Protein AF-A0A955J8G6-F1 (afdb_monomer)

Radius of gyration: 21.53 Å; Cα contacts (8 Å, |Δi|>4): 230; chains: 1; bounding box: 46×51×72 Å

Structure (mmCIF, N/CA/C/O backbone):
data_AF-A0A955J8G6-F1
#
_entry.id   AF-A0A955J8G6-F1
#
loop_
_atom_site.group_PDB
_atom_site.id
_atom_site.type_symbol
_atom_site.label_atom_id
_atom_site.label_alt_id
_atom_site.label_comp_id
_atom_site.label_asym_id
_atom_site.label_entity_id
_atom_site.label_seq_id
_atom_site.pdbx_PDB_ins_code
_atom_site.Cartn_x
_atom_site.Cartn_y
_atom_site.Cartn_z
_atom_site.occupancy
_atom_site.B_iso_or_equiv
_atom_site.auth_seq_id
_atom_site.auth_comp_id
_atom_site.auth_asym_id
_atom_site.auth_atom_id
_atom_site.pdbx_PDB_model_num
ATOM 1 N N . MET A 1 1 ? -16.782 -12.994 -10.851 1.00 35.66 1 MET A N 1
ATOM 2 C CA . MET A 1 1 ? -16.190 -11.649 -11.035 1.00 35.66 1 MET A CA 1
ATOM 3 C C . MET A 1 1 ? -14.861 -11.774 -11.778 1.00 35.66 1 MET A C 1
ATOM 5 O O . MET A 1 1 ? -13.815 -11.836 -11.155 1.00 35.66 1 MET A O 1
ATOM 9 N N . GLY A 1 2 ? -14.914 -11.879 -13.108 1.00 34.81 2 GLY A N 1
ATOM 10 C CA . GLY A 1 2 ? -13.754 -12.001 -14.004 1.00 34.81 2 GLY A CA 1
ATOM 11 C C . GLY A 1 2 ? -13.909 -11.059 -15.198 1.00 34.81 2 GLY A C 1
ATOM 12 O O . GLY A 1 2 ? -13.878 -11.491 -16.341 1.00 34.81 2 GLY A O 1
ATOM 13 N N . LEU A 1 3 ? -14.190 -9.784 -14.924 1.00 35.44 3 LEU A N 1
ATOM 14 C CA . LEU A 1 3 ? -14.733 -8.842 -15.912 1.00 35.44 3 LEU A CA 1
ATOM 15 C C . LEU A 1 3 ? -13.689 -7.932 -16.584 1.00 35.44 3 LEU A C 1
ATOM 17 O O . LEU A 1 3 ? -14.072 -7.013 -17.295 1.00 35.44 3 LEU A O 1
ATOM 21 N N . LEU A 1 4 ? -12.383 -8.170 -16.407 1.00 43.97 4 LEU A N 1
ATOM 22 C CA . LEU A 1 4 ? -11.344 -7.287 -16.969 1.00 43.97 4 LEU A CA 1
ATOM 23 C C . LEU A 1 4 ? -10.180 -7.985 -17.675 1.00 43.97 4 LEU A C 1
ATOM 25 O O . LEU A 1 4 ? -9.148 -7.361 -17.904 1.00 43.97 4 LEU A O 1
ATOM 29 N N . MET A 1 5 ? -10.305 -9.255 -18.061 1.00 43.84 5 MET A N 1
ATOM 30 C CA . MET A 1 5 ? -9.235 -9.880 -18.835 1.00 43.84 5 MET A CA 1
ATOM 31 C C . MET A 1 5 ? -9.754 -10.880 -19.87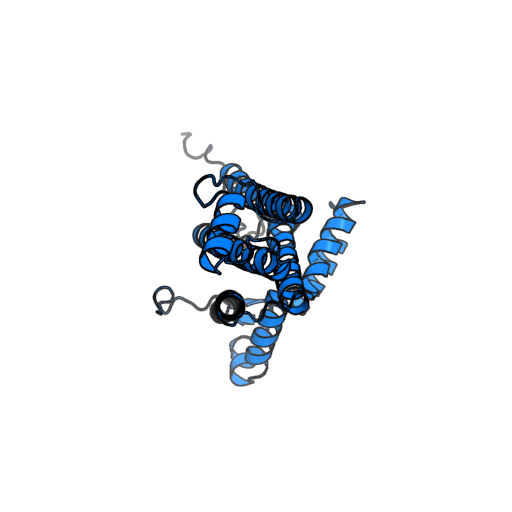2 1.00 43.84 5 MET A C 1
ATOM 33 O O . MET A 1 5 ? -9.707 -12.097 -19.672 1.00 43.84 5 MET A O 1
ATOM 37 N N . GLY A 1 6 ? -10.180 -10.356 -21.024 1.00 37.19 6 GLY A N 1
ATOM 38 C CA . GLY A 1 6 ? -10.205 -11.142 -22.259 1.00 37.19 6 GLY A CA 1
ATOM 39 C C . GLY A 1 6 ? -8.806 -11.688 -22.607 1.00 37.19 6 GLY A C 1
ATOM 40 O O . GLY A 1 6 ? -7.807 -11.286 -21.995 1.00 37.19 6 GLY A O 1
ATOM 41 N N . PRO A 1 7 ? -8.693 -12.632 -23.555 1.00 38.19 7 PRO A N 1
ATOM 42 C CA . PRO A 1 7 ? -7.413 -13.150 -24.028 1.00 38.19 7 PRO A CA 1
ATOM 43 C C . PRO A 1 7 ? -6.731 -12.097 -24.917 1.00 38.19 7 PRO A C 1
ATOM 45 O O . PRO A 1 7 ? -6.727 -12.198 -26.137 1.00 38.19 7 PRO A O 1
ATOM 48 N N . GLY A 1 8 ? -6.210 -11.036 -24.300 1.00 48.44 8 GLY A N 1
ATOM 49 C CA . GLY A 1 8 ? -5.288 -10.109 -24.952 1.00 48.44 8 GLY A CA 1
ATOM 50 C C . GLY A 1 8 ? -3.891 -10.728 -25.105 1.00 48.44 8 GLY A C 1
ATOM 51 O O . GLY A 1 8 ? -3.602 -11.744 -24.459 1.00 48.44 8 GLY A O 1
ATOM 52 N N . PRO A 1 9 ? -3.023 -10.141 -25.948 1.00 54.56 9 PRO A N 1
ATOM 53 C CA . PRO A 1 9 ? -1.640 -10.589 -26.105 1.00 54.56 9 PRO A CA 1
ATOM 54 C C . PRO A 1 9 ? -0.908 -10.646 -24.752 1.00 54.56 9 PRO A C 1
ATOM 56 O O . PRO A 1 9 ? -1.180 -9.859 -23.846 1.00 54.56 9 PRO A O 1
ATOM 59 N N . ARG A 1 10 ? -0.005 -11.626 -24.592 1.00 63.66 10 ARG A N 1
ATOM 60 C CA . ARG A 1 10 ? 0.811 -11.776 -23.377 1.00 63.66 10 ARG A CA 1
ATOM 61 C C . ARG A 1 10 ? 1.817 -10.629 -23.299 1.00 63.66 10 ARG A C 1
ATOM 63 O O . ARG A 1 10 ? 2.813 -10.639 -24.019 1.00 63.66 10 ARG A O 1
ATOM 70 N N . ASP A 1 11 ? 1.586 -9.692 -22.389 1.00 73.75 11 ASP A N 1
ATOM 71 C CA . ASP A 1 11 ? 2.550 -8.641 -22.071 1.00 73.75 11 ASP A CA 1
ATOM 72 C C . ASP A 1 11 ? 3.688 -9.230 -21.227 1.00 73.75 11 ASP A C 1
ATOM 74 O O . ASP A 1 11 ? 3.557 -9.470 -20.022 1.00 73.75 11 ASP A O 1
ATOM 78 N N . LEU A 1 12 ? 4.817 -9.504 -21.881 1.00 78.06 12 LEU A N 1
ATOM 79 C CA . LEU A 1 12 ? 6.010 -10.037 -21.231 1.00 78.06 12 LEU A CA 1
ATOM 80 C C . LEU A 1 12 ? 6.862 -8.905 -20.667 1.00 78.06 12 LEU A C 1
ATOM 82 O O . LEU A 1 12 ? 7.377 -8.071 -21.411 1.00 78.06 12 LEU A O 1
ATOM 86 N N . ILE A 1 13 ? 7.071 -8.924 -19.354 1.00 75.56 13 ILE A N 1
ATOM 87 C CA . ILE A 1 13 ? 7.903 -7.944 -18.648 1.00 75.56 13 ILE A CA 1
ATOM 88 C C . ILE A 1 13 ? 9.167 -8.603 -18.079 1.00 75.56 13 ILE A C 1
ATOM 90 O O . ILE A 1 13 ? 9.204 -9.824 -17.904 1.00 75.56 13 ILE A O 1
ATOM 94 N N . PRO A 1 14 ? 10.227 -7.829 -17.780 1.00 76.75 14 PRO A N 1
ATOM 95 C CA . PRO A 1 14 ? 11.393 -8.347 -17.067 1.00 76.75 14 PRO A CA 1
ATOM 96 C C . PRO A 1 14 ? 11.006 -8.947 -15.710 1.00 76.75 14 PRO A C 1
ATOM 98 O O . PRO A 1 14 ? 10.006 -8.536 -15.116 1.00 76.75 14 PRO A O 1
ATOM 101 N N . ALA A 1 15 ? 11.821 -9.871 -15.195 1.00 77.75 15 ALA A N 1
ATOM 102 C CA . ALA A 1 15 ? 11.662 -10.441 -13.857 1.00 77.75 15 ALA A CA 1
ATOM 103 C C . ALA A 1 15 ? 11.444 -9.351 -12.783 1.00 77.75 15 ALA A C 1
ATOM 105 O O . ALA A 1 15 ? 12.207 -8.387 -12.698 1.00 77.75 15 ALA A O 1
ATOM 106 N N . GLN A 1 16 ? 10.403 -9.511 -11.961 1.00 80.50 16 GLN A N 1
ATOM 107 C CA . GLN A 1 16 ? 9.997 -8.534 -10.945 1.00 80.50 16 GLN A CA 1
ATOM 108 C C . GLN A 1 16 ? 10.440 -8.957 -9.530 1.00 80.50 16 GLN A C 1
ATOM 110 O O . GLN A 1 16 ? 11.107 -9.977 -9.333 1.00 80.50 16 GLN A O 1
ATOM 115 N N . GLY A 1 17 ? 10.098 -8.148 -8.524 1.00 80.38 17 GLY A N 1
ATOM 116 C CA . GLY A 1 17 ? 10.402 -8.419 -7.117 1.00 80.38 17 GLY A CA 1
ATOM 117 C C . GLY A 1 17 ? 11.794 -7.945 -6.693 1.00 80.38 17 GLY A C 1
ATOM 118 O O . GLY A 1 17 ? 12.317 -6.958 -7.214 1.00 80.38 17 GLY A O 1
ATOM 119 N N . TYR A 1 18 ? 12.415 -8.641 -5.737 1.00 82.75 18 TYR A N 1
ATOM 120 C CA . TYR A 1 18 ? 13.682 -8.213 -5.123 1.00 82.75 18 TYR A CA 1
ATOM 121 C C . TYR A 1 18 ? 14.827 -7.998 -6.112 1.00 82.75 18 TYR A C 1
ATOM 123 O O . TYR A 1 18 ? 15.620 -7.071 -5.953 1.00 82.75 18 TYR A O 1
ATOM 131 N N . ARG A 1 19 ? 14.888 -8.811 -7.172 1.00 79.88 19 ARG A N 1
ATOM 132 C CA . ARG A 1 19 ? 15.895 -8.656 -8.225 1.00 79.88 19 ARG A CA 1
ATOM 133 C C . ARG A 1 19 ? 15.786 -7.289 -8.902 1.00 79.88 19 ARG A C 1
ATOM 135 O O . ARG A 1 19 ? 16.796 -6.605 -9.047 1.00 79.88 19 ARG A O 1
ATOM 142 N N . ARG A 1 20 ? 14.564 -6.864 -9.239 1.00 81.88 20 ARG A N 1
ATOM 143 C CA . ARG A 1 20 ? 14.318 -5.561 -9.862 1.00 81.88 20 ARG A CA 1
ATOM 144 C C . ARG A 1 20 ? 14.647 -4.410 -8.914 1.00 81.88 20 ARG A C 1
ATOM 146 O O . ARG A 1 20 ? 15.194 -3.410 -9.356 1.00 81.88 20 ARG A O 1
ATOM 153 N N . VAL A 1 21 ? 14.382 -4.556 -7.613 1.00 81.88 21 VAL A N 1
ATOM 154 C CA . VAL A 1 21 ? 14.788 -3.555 -6.607 1.00 81.88 21 VAL A CA 1
ATOM 155 C C . VAL A 1 21 ? 16.312 -3.383 -6.585 1.00 81.88 21 VAL A C 1
ATOM 157 O O . VAL A 1 21 ? 16.801 -2.256 -6.588 1.00 81.88 21 VAL A O 1
ATOM 160 N N . GLY A 1 22 ? 17.071 -4.482 -6.630 1.00 83.50 22 GLY A N 1
ATOM 161 C CA . GLY A 1 22 ? 18.533 -4.439 -6.716 1.00 83.50 22 GLY A CA 1
ATOM 162 C C . GLY A 1 22 ? 19.054 -3.780 -7.998 1.00 83.50 22 GLY A C 1
ATOM 163 O O . GLY A 1 22 ? 20.007 -3.004 -7.943 1.00 83.50 22 GLY A O 1
ATOM 164 N N . GLU A 1 23 ? 18.420 -4.044 -9.141 1.00 83.69 23 GLU A N 1
ATOM 165 C CA . GLU A 1 23 ? 18.734 -3.373 -10.411 1.00 83.69 23 GLU A CA 1
ATOM 166 C C . GLU A 1 23 ? 18.465 -1.867 -10.327 1.00 83.69 23 GLU A C 1
ATOM 168 O O . GLU A 1 23 ? 19.343 -1.076 -10.657 1.00 83.69 23 GLU A O 1
ATOM 173 N N . LEU A 1 24 ? 17.312 -1.466 -9.786 1.00 81.75 24 LEU A N 1
ATOM 174 C CA . LEU A 1 24 ? 16.940 -0.060 -9.617 1.00 81.75 24 LEU A CA 1
ATOM 175 C C . LEU A 1 24 ? 17.897 0.701 -8.692 1.00 81.75 24 LEU A C 1
ATOM 177 O O . LEU A 1 24 ? 18.191 1.865 -8.949 1.00 81.75 24 LEU A O 1
ATOM 181 N N . LEU A 1 25 ? 18.416 0.059 -7.640 1.00 84.56 25 LEU A N 1
ATOM 182 C CA . LEU A 1 25 ? 19.442 0.666 -6.786 1.00 84.56 25 LEU A CA 1
ATOM 183 C C . LEU A 1 25 ? 20.727 0.950 -7.565 1.00 84.56 25 LEU A C 1
ATOM 185 O O . LEU A 1 25 ? 21.319 2.012 -7.395 1.00 84.56 25 LEU A O 1
ATOM 189 N N . ARG A 1 26 ? 21.155 0.020 -8.426 1.00 86.38 26 ARG A N 1
ATOM 190 C CA . ARG A 1 26 ? 22.347 0.207 -9.268 1.00 86.38 26 ARG A CA 1
ATOM 191 C C . ARG A 1 26 ? 22.120 1.280 -10.326 1.00 86.38 26 ARG A C 1
ATOM 193 O O . ARG A 1 26 ? 22.986 2.131 -10.504 1.00 86.38 26 ARG A O 1
ATOM 200 N N . GLU A 1 27 ? 20.961 1.253 -10.984 1.00 84.81 27 GLU A N 1
ATOM 201 C CA . GLU A 1 27 ? 20.552 2.267 -11.957 1.00 84.81 27 GLU A CA 1
ATOM 202 C C . GLU A 1 27 ? 20.594 3.659 -11.307 1.00 84.81 27 GLU A C 1
ATOM 204 O O . GLU A 1 27 ? 21.301 4.536 -11.799 1.00 84.81 27 GLU A O 1
ATOM 209 N N . GLU A 1 28 ? 19.940 3.845 -10.156 1.00 82.75 28 GLU A N 1
ATOM 210 C CA . GLU A 1 28 ? 19.907 5.127 -9.440 1.00 82.75 28 GLU A CA 1
ATOM 211 C C . GLU A 1 28 ? 21.290 5.555 -8.925 1.00 82.75 28 GLU A C 1
ATOM 213 O O . GLU A 1 28 ? 21.640 6.729 -9.009 1.00 82.75 28 GLU A O 1
ATOM 218 N N . TRP A 1 29 ? 22.117 4.616 -8.455 1.00 85.06 29 TRP A N 1
ATOM 219 C CA . TRP A 1 29 ? 23.492 4.909 -8.036 1.00 85.06 29 TRP A CA 1
ATOM 220 C C . TRP A 1 29 ? 24.357 5.430 -9.190 1.00 85.06 29 TRP A C 1
ATOM 222 O O . TRP A 1 29 ? 25.201 6.306 -8.996 1.00 85.06 29 TRP A O 1
ATOM 232 N N . SER A 1 30 ? 24.136 4.896 -10.393 1.00 85.38 30 SER A N 1
ATOM 233 C CA . SER A 1 30 ? 24.880 5.254 -11.602 1.00 85.38 30 SER A CA 1
ATOM 234 C C . SER A 1 30 ? 24.379 6.523 -12.298 1.00 85.38 30 SER A C 1
ATOM 236 O O . SER A 1 30 ? 25.028 6.995 -13.231 1.00 85.38 30 SER A O 1
ATOM 238 N N . ARG A 1 31 ? 23.245 7.099 -11.868 1.00 81.81 31 ARG A N 1
ATOM 239 C CA . ARG A 1 31 ? 22.658 8.267 -12.535 1.00 81.81 31 ARG A CA 1
ATOM 240 C C . ARG A 1 31 ? 23.536 9.513 -12.347 1.00 81.81 31 ARG A C 1
ATOM 242 O O . ARG A 1 31 ? 23.754 9.952 -11.215 1.00 81.81 31 ARG A O 1
ATOM 249 N N . PRO A 1 32 ? 23.979 10.151 -13.445 1.00 72.88 32 PRO A N 1
ATOM 250 C CA . PRO A 1 32 ? 24.867 11.308 -13.382 1.00 72.88 32 PRO A CA 1
ATOM 251 C C . PRO A 1 32 ? 24.160 12.606 -12.978 1.00 72.88 32 PRO A C 1
ATOM 253 O O . PRO A 1 32 ? 24.841 13.600 -12.806 1.00 72.88 32 PRO A O 1
ATOM 256 N N . ASN A 1 33 ? 22.828 12.624 -12.827 1.00 70.69 33 ASN A N 1
ATOM 257 C CA . ASN A 1 33 ? 22.056 13.852 -12.577 1.00 70.69 33 ASN A CA 1
ATOM 258 C C . ASN A 1 33 ? 21.374 13.903 -11.199 1.00 70.69 33 ASN A C 1
ATOM 260 O O . ASN A 1 33 ? 20.773 14.918 -10.857 1.00 70.69 33 ASN A O 1
ATOM 264 N N . THR A 1 34 ? 21.451 12.844 -10.390 1.00 70.31 34 THR A N 1
ATOM 265 C CA . THR A 1 34 ? 20.984 12.867 -8.996 1.00 70.31 34 THR A CA 1
ATOM 266 C C . THR A 1 34 ? 22.193 12.960 -8.078 1.00 70.31 34 THR A C 1
ATOM 268 O O . THR A 1 34 ? 23.028 12.071 -8.104 1.00 70.31 34 THR A O 1
ATOM 271 N N . PHE A 1 35 ? 22.325 14.007 -7.260 1.00 79.38 35 PHE A N 1
ATOM 272 C CA . PHE A 1 35 ? 23.437 14.170 -6.307 1.00 79.38 35 PHE A CA 1
ATOM 273 C C . PHE A 1 35 ? 22.937 14.582 -4.918 1.00 79.38 35 PHE A C 1
ATOM 275 O O . PHE A 1 35 ? 21.798 15.025 -4.755 1.00 79.38 35 PHE A O 1
ATOM 282 N N . GLY A 1 36 ? 23.794 14.430 -3.905 1.00 82.69 36 GLY A N 1
ATOM 283 C CA . GLY A 1 36 ? 23.522 14.872 -2.535 1.00 82.69 36 GLY A CA 1
ATOM 284 C C . GLY A 1 36 ? 22.300 14.197 -1.899 1.00 82.69 36 GLY A C 1
ATOM 285 O O . GLY A 1 36 ? 22.080 12.995 -2.062 1.00 82.69 36 GLY A O 1
ATOM 286 N N . ILE A 1 37 ? 21.499 14.987 -1.177 1.00 81.88 37 ILE A N 1
ATOM 287 C CA . ILE A 1 37 ? 20.326 14.519 -0.415 1.00 81.88 37 ILE A CA 1
ATOM 288 C C . ILE A 1 37 ? 19.289 13.849 -1.326 1.00 81.88 37 ILE A C 1
ATOM 290 O O . ILE A 1 37 ? 18.683 12.854 -0.936 1.00 81.88 37 ILE A O 1
ATOM 294 N N . VAL A 1 38 ? 19.128 14.336 -2.560 1.00 75.81 38 VAL A N 1
ATOM 295 C CA . VAL A 1 38 ? 18.166 13.778 -3.524 1.00 75.81 38 VAL A CA 1
ATOM 296 C C . VAL A 1 38 ? 18.520 12.333 -3.869 1.00 75.81 38 VAL A C 1
ATOM 298 O O . VAL A 1 38 ? 17.645 11.473 -3.848 1.00 75.81 38 VAL A O 1
ATOM 301 N N . ARG A 1 39 ? 19.805 12.031 -4.101 1.00 81.44 39 ARG A N 1
ATOM 302 C CA . ARG A 1 39 ? 20.254 10.654 -4.362 1.00 81.44 39 ARG A CA 1
ATOM 303 C C . ARG A 1 39 ? 20.026 9.756 -3.146 1.00 81.44 39 ARG A C 1
ATOM 305 O O . ARG A 1 39 ? 19.531 8.644 -3.302 1.00 81.44 39 ARG A O 1
ATOM 312 N N . MET A 1 40 ? 20.362 10.229 -1.943 1.00 84.50 40 MET A N 1
ATOM 313 C CA . MET A 1 40 ? 20.133 9.461 -0.712 1.00 84.50 40 MET A CA 1
ATOM 314 C C . MET A 1 40 ? 18.650 9.140 -0.515 1.00 84.50 40 MET A C 1
ATOM 316 O O . MET A 1 40 ? 18.308 8.002 -0.201 1.00 84.50 40 MET A O 1
ATOM 320 N N . LEU A 1 41 ? 17.773 10.115 -0.763 1.00 80.06 41 LEU A N 1
ATOM 321 C CA . LEU A 1 41 ? 16.331 9.937 -0.670 1.00 80.06 41 LEU A CA 1
ATOM 322 C C . LEU A 1 41 ? 15.822 8.934 -1.715 1.00 80.06 41 LEU A C 1
ATOM 324 O O . LEU A 1 41 ? 15.117 7.994 -1.354 1.00 80.06 41 LEU A O 1
ATOM 328 N N . SER A 1 42 ? 16.227 9.072 -2.982 1.00 77.31 42 SER A N 1
ATOM 329 C CA . SER A 1 42 ? 15.863 8.131 -4.050 1.00 77.31 42 SER A CA 1
ATOM 330 C C . SER A 1 42 ? 16.302 6.702 -3.729 1.00 77.31 42 SER A C 1
ATOM 332 O O . SER A 1 42 ? 15.503 5.772 -3.832 1.00 77.31 42 SER A O 1
ATOM 334 N N . LEU A 1 43 ? 17.544 6.512 -3.275 1.00 84.88 43 LEU A N 1
ATOM 335 C CA . LEU A 1 43 ? 18.058 5.198 -2.882 1.00 84.88 43 LEU A CA 1
ATOM 336 C C . LEU A 1 43 ? 17.294 4.618 -1.691 1.00 84.88 43 LEU A C 1
ATOM 338 O O . LEU A 1 43 ? 16.951 3.438 -1.716 1.00 84.88 43 LEU A O 1
ATOM 342 N N . ALA A 1 44 ? 16.983 5.434 -0.680 1.00 85.12 44 ALA A N 1
ATOM 343 C CA . ALA A 1 44 ? 16.181 5.005 0.460 1.00 85.12 44 ALA A CA 1
ATOM 344 C C . ALA A 1 44 ? 14.783 4.546 0.018 1.00 85.12 44 ALA A C 1
ATOM 346 O O . ALA A 1 44 ? 14.325 3.488 0.439 1.00 85.12 44 ALA A O 1
ATOM 347 N N . ILE A 1 45 ? 14.133 5.276 -0.891 1.00 80.88 45 ILE A N 1
ATOM 348 C CA . ILE A 1 45 ? 12.814 4.914 -1.433 1.00 80.88 45 ILE A CA 1
ATOM 349 C C . ILE A 1 45 ? 12.865 3.602 -2.216 1.00 80.88 45 ILE A C 1
ATOM 351 O O . ILE A 1 45 ? 11.980 2.757 -2.065 1.00 80.88 45 ILE A O 1
ATOM 355 N N . VAL A 1 46 ? 13.898 3.399 -3.038 1.00 81.69 46 VAL A N 1
ATOM 356 C CA . VAL A 1 46 ? 14.079 2.126 -3.744 1.00 81.69 46 VAL A CA 1
ATOM 357 C C . VAL A 1 46 ? 14.335 0.998 -2.736 1.00 81.69 46 VAL A C 1
ATOM 359 O O . VAL A 1 46 ? 13.718 -0.060 -2.848 1.00 81.69 46 VAL A O 1
ATOM 362 N N . ALA A 1 47 ? 15.165 1.226 -1.714 1.00 85.94 47 ALA A N 1
ATOM 363 C CA . ALA A 1 47 ? 15.482 0.244 -0.676 1.00 85.94 47 ALA A CA 1
ATOM 364 C C . ALA A 1 47 ? 14.272 -0.132 0.197 1.00 85.94 47 ALA A C 1
ATOM 366 O O . ALA A 1 47 ? 14.102 -1.307 0.520 1.00 85.94 47 ALA A O 1
ATOM 367 N N . LEU A 1 48 ? 13.372 0.812 0.498 1.00 82.44 48 LEU A N 1
ATOM 368 C CA . LEU A 1 48 ? 12.078 0.524 1.138 1.00 82.44 48 LEU A CA 1
ATOM 369 C C . LEU A 1 48 ? 11.260 -0.495 0.342 1.00 82.44 48 LEU A C 1
ATOM 371 O O . LEU A 1 48 ? 10.410 -1.196 0.891 1.00 82.44 48 LEU A O 1
ATOM 375 N N . GLY A 1 49 ? 11.564 -0.651 -0.944 1.00 79.38 49 GLY A N 1
ATOM 376 C CA . GLY A 1 49 ? 10.980 -1.689 -1.757 1.00 79.38 49 GLY A CA 1
ATOM 377 C C . GLY A 1 49 ? 11.242 -3.118 -1.304 1.00 79.38 49 GLY A C 1
ATOM 378 O O . GLY A 1 49 ? 10.428 -3.982 -1.614 1.00 79.38 49 GLY A O 1
ATOM 379 N N . TYR A 1 50 ? 12.290 -3.378 -0.522 1.00 82.88 50 TYR A N 1
ATOM 380 C CA . TYR A 1 50 ? 12.501 -4.695 0.079 1.00 82.88 50 TYR A CA 1
ATOM 381 C C . TYR A 1 50 ? 11.479 -5.033 1.174 1.00 82.88 50 TYR A C 1
ATOM 383 O O . TYR A 1 50 ? 11.221 -6.207 1.430 1.00 82.88 50 TYR A O 1
ATOM 391 N N . LEU A 1 51 ? 10.879 -4.018 1.798 1.00 84.19 51 LEU A N 1
ATOM 392 C CA . LEU A 1 51 ? 9.875 -4.190 2.851 1.00 84.19 51 LEU A CA 1
ATOM 393 C C . LEU A 1 51 ? 8.452 -4.297 2.292 1.00 84.19 51 LEU A C 1
ATOM 395 O O . LEU A 1 51 ? 7.539 -4.694 3.006 1.00 84.19 51 LEU A O 1
ATOM 399 N N . SER A 1 52 ? 8.263 -3.952 1.018 1.00 82.50 52 SER A N 1
ATOM 400 C CA . SER A 1 52 ? 6.960 -3.917 0.359 1.00 82.50 52 SER A CA 1
ATOM 401 C C . SER A 1 52 ? 6.380 -5.327 0.158 1.00 82.50 52 SER A C 1
ATOM 403 O O . SER A 1 52 ? 6.974 -6.129 -0.577 1.00 82.50 52 SER A O 1
ATOM 405 N N . PRO A 1 53 ? 5.188 -5.632 0.707 1.00 82.50 53 PRO A N 1
ATOM 406 C CA . PRO A 1 53 ? 4.477 -6.885 0.445 1.00 82.50 53 PRO A CA 1
ATOM 407 C C . PRO A 1 53 ? 4.225 -7.132 -1.048 1.00 82.50 53 PRO A C 1
ATOM 409 O O . PRO A 1 53 ? 4.280 -8.271 -1.507 1.00 82.50 53 PRO A O 1
ATOM 412 N N . VAL A 1 54 ? 4.035 -6.068 -1.836 1.00 83.44 54 VAL A N 1
ATOM 413 C CA . VAL A 1 54 ? 3.901 -6.156 -3.300 1.00 83.44 54 VAL A CA 1
ATOM 414 C C . VAL A 1 54 ? 5.158 -6.756 -3.936 1.00 83.44 54 VAL A C 1
ATOM 416 O O . VAL A 1 54 ? 5.065 -7.597 -4.825 1.00 83.44 54 VAL A O 1
ATOM 419 N N . THR A 1 55 ? 6.345 -6.390 -3.447 1.00 84.62 55 THR A N 1
ATOM 420 C CA . THR A 1 55 ? 7.622 -6.923 -3.966 1.00 84.62 55 THR A CA 1
ATOM 421 C C . THR A 1 55 ? 7.828 -8.381 -3.601 1.00 84.62 55 THR A C 1
ATOM 423 O O . THR A 1 55 ? 8.381 -9.142 -4.397 1.00 84.62 55 THR A O 1
ATOM 426 N N . LEU A 1 56 ? 7.361 -8.779 -2.418 1.00 85.62 56 LEU A N 1
ATOM 427 C CA . LEU A 1 56 ? 7.360 -10.172 -2.000 1.00 85.62 56 LEU A CA 1
ATOM 428 C C . LEU A 1 56 ? 6.466 -11.010 -2.929 1.00 85.62 56 LEU A C 1
ATOM 430 O O . LEU A 1 56 ? 6.910 -12.040 -3.435 1.00 85.62 56 LEU A O 1
ATOM 434 N N . VAL A 1 57 ? 5.244 -10.542 -3.210 1.00 86.75 57 VAL A N 1
ATOM 435 C CA . VAL A 1 57 ? 4.323 -11.196 -4.156 1.00 86.75 57 VAL A CA 1
ATOM 436 C C . VAL A 1 57 ? 4.944 -11.299 -5.546 1.00 86.75 57 VAL A C 1
ATOM 438 O O . VAL A 1 57 ? 4.993 -12.389 -6.113 1.00 86.75 57 VAL A O 1
ATOM 441 N N . ASP A 1 58 ? 5.495 -10.204 -6.069 1.00 85.88 58 ASP A N 1
ATOM 442 C CA . ASP A 1 58 ? 6.169 -10.195 -7.370 1.00 85.88 58 ASP A CA 1
ATOM 443 C C . ASP A 1 58 ? 7.294 -11.222 -7.450 1.00 85.88 58 ASP A C 1
ATOM 445 O O . ASP A 1 58 ? 7.449 -11.907 -8.463 1.00 85.88 58 ASP A O 1
ATOM 449 N N . TRP A 1 59 ? 8.088 -11.326 -6.382 1.00 86.94 59 TRP A N 1
ATOM 450 C CA . TRP A 1 59 ? 9.184 -12.276 -6.297 1.00 86.94 59 TRP A CA 1
ATOM 451 C C . TRP A 1 59 ? 8.675 -13.718 -6.281 1.00 86.94 59 TRP A C 1
ATOM 453 O O . TRP A 1 59 ? 9.196 -14.547 -7.028 1.00 86.94 59 TRP A O 1
ATOM 463 N N . PHE A 1 60 ? 7.641 -14.021 -5.490 1.00 89.75 60 PHE A N 1
ATOM 464 C CA . PHE A 1 60 ? 7.045 -15.357 -5.441 1.00 89.75 60 PHE A CA 1
ATOM 465 C C . PHE A 1 60 ? 6.452 -15.775 -6.786 1.00 89.75 60 PHE A C 1
ATOM 467 O O . PHE A 1 60 ? 6.718 -16.886 -7.241 1.00 89.75 60 PHE A O 1
ATOM 474 N N . VAL A 1 61 ? 5.706 -14.884 -7.443 1.00 87.44 61 VAL A N 1
ATOM 475 C CA . VAL A 1 61 ? 5.092 -15.148 -8.753 1.00 87.44 61 VAL A CA 1
ATOM 476 C C . VAL A 1 61 ? 6.155 -15.294 -9.840 1.00 87.44 61 VAL A C 1
ATOM 478 O O . VAL A 1 61 ? 6.107 -16.220 -10.644 1.00 87.44 61 VAL A O 1
ATOM 481 N N . THR A 1 62 ? 7.167 -14.425 -9.838 1.00 85.69 62 THR A N 1
ATOM 482 C CA . THR A 1 62 ? 8.298 -14.528 -10.771 1.00 85.69 62 THR A CA 1
ATOM 483 C C . THR A 1 62 ? 9.028 -15.856 -10.584 1.00 85.69 62 THR A C 1
ATOM 485 O O . THR A 1 62 ? 9.329 -16.555 -11.549 1.00 85.69 62 THR A O 1
ATOM 488 N N . ARG A 1 63 ? 9.293 -16.243 -9.332 1.00 88.25 63 ARG A N 1
ATOM 489 C CA . ARG A 1 63 ? 9.985 -17.493 -9.017 1.00 88.25 63 ARG A CA 1
ATOM 490 C C . ARG A 1 63 ? 9.154 -18.718 -9.383 1.00 88.25 63 ARG A C 1
ATOM 492 O O . ARG A 1 63 ? 9.737 -19.697 -9.832 1.00 88.25 63 ARG A O 1
ATOM 499 N N . SER A 1 64 ? 7.836 -18.691 -9.190 1.00 88.38 64 SER A N 1
ATOM 500 C CA . SER A 1 64 ? 6.972 -19.821 -9.540 1.00 88.38 64 SER A CA 1
ATOM 501 C C . SER A 1 64 ? 6.892 -20.025 -11.053 1.00 88.38 64 SER A C 1
ATOM 503 O O . SER A 1 64 ? 7.039 -21.159 -11.498 1.00 88.38 64 SER A O 1
ATOM 505 N N . GLN A 1 65 ? 6.776 -18.949 -11.839 1.00 84.25 65 GLN A N 1
ATOM 506 C CA . GLN A 1 65 ? 6.778 -19.025 -13.305 1.00 84.25 65 GLN A CA 1
ATOM 507 C C . GLN A 1 65 ? 8.117 -19.517 -13.865 1.00 84.25 65 GLN A C 1
ATOM 509 O O . GLN A 1 65 ? 8.145 -20.367 -14.746 1.00 84.25 65 GLN A O 1
ATOM 514 N N . LEU A 1 66 ? 9.239 -19.025 -13.332 1.00 83.94 66 LEU A N 1
ATOM 515 C CA . LEU A 1 66 ? 10.575 -19.388 -13.824 1.00 83.94 66 LEU A CA 1
ATOM 516 C C . LEU A 1 66 ? 11.092 -20.735 -13.290 1.00 83.94 66 LEU A C 1
ATOM 518 O O . LEU A 1 66 ? 12.155 -21.193 -13.716 1.00 83.94 66 LEU A O 1
ATOM 522 N N . ARG A 1 67 ? 10.390 -21.357 -12.333 1.00 86.75 67 ARG A N 1
ATOM 523 C CA . ARG A 1 67 ? 10.743 -22.682 -11.799 1.00 86.75 67 ARG A CA 1
ATOM 524 C C . ARG A 1 67 ? 10.312 -23.810 -12.730 1.00 86.75 67 ARG A C 1
ATOM 526 O O . ARG A 1 67 ? 10.969 -24.847 -12.733 1.00 86.75 67 ARG A O 1
ATOM 533 N N . ASP A 1 68 ? 9.229 -23.622 -13.474 1.00 84.69 68 ASP A N 1
ATOM 534 C CA . ASP A 1 68 ? 8.749 -24.601 -14.444 1.00 84.69 68 ASP A CA 1
ATOM 535 C C . ASP A 1 68 ? 9.641 -24.577 -15.703 1.00 84.69 68 ASP A C 1
ATOM 537 O O . ASP A 1 68 ? 9.710 -23.536 -16.364 1.00 84.69 68 ASP A O 1
ATOM 541 N N . PRO A 1 69 ? 10.335 -25.682 -16.047 1.00 82.50 69 PRO A N 1
ATOM 542 C CA . PRO A 1 69 ? 11.206 -25.743 -17.220 1.00 82.50 69 PRO A CA 1
ATOM 543 C C . PRO A 1 69 ? 10.474 -25.387 -18.518 1.00 82.50 69 PRO A C 1
ATOM 545 O O . PRO A 1 69 ? 10.998 -24.615 -19.314 1.00 82.50 69 PRO A O 1
ATOM 548 N N . ALA A 1 70 ? 9.232 -25.856 -18.687 1.00 80.06 70 ALA A N 1
ATOM 549 C CA . ALA A 1 70 ? 8.446 -25.595 -19.893 1.00 80.06 70 ALA A CA 1
ATOM 550 C C . ALA A 1 70 ? 8.130 -24.099 -20.053 1.00 80.06 70 ALA A C 1
ATOM 552 O O . ALA A 1 70 ? 8.212 -23.539 -21.147 1.00 80.06 70 ALA A O 1
ATOM 553 N N . THR A 1 71 ? 7.814 -23.432 -18.943 1.00 76.62 71 THR A N 1
ATOM 554 C CA . THR A 1 71 ? 7.556 -21.990 -18.914 1.00 76.62 71 THR A CA 1
ATOM 555 C C . THR A 1 71 ? 8.843 -21.178 -19.086 1.00 76.62 71 THR A C 1
ATOM 557 O O . THR A 1 71 ? 8.848 -20.178 -19.805 1.00 76.62 71 THR A O 1
ATOM 560 N N . ARG A 1 72 ? 9.953 -21.610 -18.479 1.00 78.00 72 ARG A N 1
ATOM 561 C CA . ARG A 1 72 ? 11.258 -20.944 -18.585 1.00 78.00 72 ARG A CA 1
ATOM 562 C C . ARG A 1 72 ? 11.816 -20.982 -20.006 1.00 78.00 72 ARG A C 1
ATOM 564 O O . ARG A 1 72 ? 12.335 -19.967 -20.467 1.00 78.00 72 ARG A O 1
ATOM 571 N N . ASP A 1 73 ? 11.676 -22.107 -20.697 1.00 78.25 73 ASP A N 1
ATOM 572 C CA . ASP A 1 73 ? 12.142 -22.250 -22.077 1.00 78.25 73 ASP A CA 1
ATOM 573 C C . ASP A 1 73 ? 11.277 -21.431 -23.049 1.00 78.25 73 ASP A C 1
ATOM 575 O O . ASP A 1 73 ? 11.791 -20.861 -24.009 1.00 78.25 73 ASP A O 1
ATOM 579 N N . ALA A 1 74 ? 9.978 -21.284 -22.760 1.00 76.12 74 ALA A N 1
ATOM 580 C CA . ALA A 1 74 ? 9.054 -20.489 -23.570 1.00 76.12 74 ALA A CA 1
ATOM 581 C C . ALA A 1 74 ? 9.161 -18.967 -23.342 1.00 76.12 74 ALA A C 1
ATOM 583 O O . ALA A 1 74 ? 8.964 -18.189 -24.275 1.00 76.12 74 ALA A O 1
ATOM 584 N N . LEU A 1 75 ? 9.419 -18.519 -22.107 1.00 68.19 75 LEU A N 1
ATOM 585 C CA . LEU A 1 75 ? 9.403 -17.096 -21.726 1.00 68.19 75 LEU A CA 1
ATOM 586 C C . LEU A 1 75 ? 10.802 -16.477 -21.572 1.00 68.19 75 LEU A C 1
ATOM 588 O O . LEU A 1 75 ? 10.938 -15.250 -21.502 1.00 68.19 75 LEU A O 1
ATOM 592 N N . GLY A 1 76 ? 11.852 -17.296 -21.499 1.00 70.38 76 GLY A N 1
ATOM 593 C CA . GLY A 1 76 ? 13.199 -16.836 -21.175 1.00 70.38 76 GLY A CA 1
ATOM 594 C C . GLY A 1 76 ? 13.250 -16.159 -19.792 1.00 70.38 76 GLY A C 1
ATOM 595 O O . GLY A 1 76 ? 12.639 -16.643 -18.841 1.00 70.38 76 GLY A O 1
ATOM 596 N N . PRO A 1 77 ? 13.972 -15.032 -19.619 1.00 69.69 77 PRO A N 1
ATOM 597 C CA . PRO A 1 77 ? 14.044 -14.309 -18.344 1.00 69.69 77 PRO A CA 1
ATOM 598 C C . PRO A 1 77 ? 12.827 -13.400 -18.071 1.00 69.69 77 PRO A C 1
ATOM 600 O O . PRO A 1 77 ? 12.889 -12.549 -17.177 1.00 69.69 77 PRO A O 1
ATOM 603 N N . ARG A 1 78 ? 11.755 -13.511 -18.866 1.00 78.19 78 ARG A N 1
ATOM 604 C CA . ARG A 1 78 ? 10.563 -12.660 -18.777 1.00 78.19 78 ARG A CA 1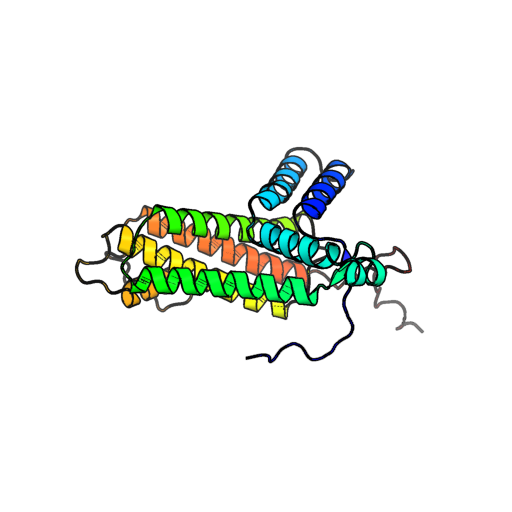
ATOM 605 C C . ARG A 1 78 ? 9.423 -13.381 -18.066 1.00 78.19 78 ARG A C 1
ATOM 607 O O . ARG A 1 78 ? 9.393 -14.603 -17.984 1.00 78.19 78 ARG A O 1
ATOM 614 N N . VAL A 1 79 ? 8.490 -12.597 -17.548 1.00 80.94 79 VAL A N 1
ATOM 615 C CA . VAL A 1 79 ? 7.322 -13.070 -16.803 1.00 80.94 79 VAL A CA 1
ATOM 616 C C . VAL A 1 79 ? 6.055 -12.447 -17.359 1.00 80.94 79 VAL A C 1
ATOM 618 O O . VAL A 1 79 ? 6.080 -11.352 -17.925 1.00 80.94 79 VAL A O 1
ATOM 621 N N . ASP A 1 80 ? 4.945 -13.156 -17.196 1.00 80.50 80 ASP A N 1
ATOM 622 C CA . ASP A 1 80 ? 3.637 -12.665 -17.610 1.00 80.50 80 ASP A CA 1
ATOM 623 C C . ASP A 1 80 ? 3.144 -11.576 -16.643 1.00 80.50 80 ASP A C 1
ATOM 625 O O . ASP A 1 80 ? 2.827 -11.846 -15.475 1.00 80.50 80 ASP A O 1
ATOM 629 N N . ALA A 1 81 ? 3.056 -10.339 -17.144 1.00 74.19 81 ALA A N 1
ATOM 630 C CA . ALA A 1 81 ? 2.607 -9.180 -16.377 1.00 74.19 81 ALA A CA 1
ATOM 631 C C . ALA A 1 81 ? 1.174 -9.340 -15.858 1.00 74.19 81 ALA A C 1
ATOM 633 O O . ALA A 1 81 ? 0.836 -8.827 -14.786 1.00 74.19 81 ALA A O 1
ATOM 634 N N . ARG A 1 82 ? 0.331 -10.070 -16.598 1.00 78.94 82 ARG A N 1
ATOM 635 C CA . ARG A 1 82 ? -1.068 -10.305 -16.241 1.00 78.94 82 ARG A CA 1
ATOM 636 C C . ARG A 1 82 ? -1.163 -11.112 -14.954 1.00 78.94 82 ARG A C 1
ATOM 638 O O . ARG A 1 82 ? -1.849 -10.696 -14.024 1.00 78.94 82 ARG A O 1
ATOM 645 N N . THR A 1 83 ? -0.434 -12.223 -14.884 1.00 81.50 83 THR A N 1
ATOM 646 C CA . THR A 1 83 ? -0.395 -13.078 -13.696 1.00 81.50 83 THR A CA 1
ATOM 647 C C . THR A 1 83 ? 0.100 -12.307 -12.469 1.00 81.50 83 THR A C 1
ATOM 649 O O . THR A 1 83 ? -0.529 -12.377 -11.416 1.00 81.50 83 THR A O 1
ATOM 652 N N . ILE A 1 84 ? 1.165 -11.507 -12.596 1.00 79.94 84 ILE A N 1
ATOM 653 C CA . ILE A 1 84 ? 1.644 -10.651 -11.495 1.00 79.94 84 ILE A CA 1
ATOM 654 C C . ILE A 1 84 ? 0.552 -9.671 -11.048 1.00 79.94 84 ILE A C 1
ATOM 656 O O . ILE A 1 84 ? 0.294 -9.541 -9.853 1.00 79.94 84 ILE A O 1
ATOM 660 N N . GLY A 1 85 ? -0.130 -9.022 -11.996 1.00 78.00 85 GLY A N 1
ATOM 661 C CA . GLY A 1 85 ? -1.237 -8.111 -11.707 1.00 78.00 85 GLY A CA 1
ATOM 662 C C . GLY A 1 85 ? -2.359 -8.760 -10.891 1.00 78.00 85 GLY A C 1
ATOM 663 O O . GLY A 1 85 ? -2.792 -8.178 -9.901 1.00 78.00 85 GLY A O 1
ATOM 664 N N . VAL A 1 86 ? -2.771 -9.980 -11.250 1.00 82.44 86 VAL A N 1
ATOM 665 C CA . VAL A 1 86 ? -3.819 -10.731 -10.529 1.00 82.44 86 VAL A CA 1
ATOM 666 C C . VAL A 1 86 ? -3.405 -11.036 -9.090 1.00 82.44 86 VAL A C 1
ATOM 668 O O . VAL A 1 86 ? -4.197 -10.867 -8.168 1.00 82.44 86 VAL A O 1
ATOM 671 N N . TRP A 1 87 ? -2.162 -11.463 -8.868 1.00 85.12 87 TRP A N 1
ATOM 672 C CA . TRP A 1 87 ? -1.683 -11.768 -7.517 1.00 85.12 87 TRP A CA 1
ATOM 673 C C . TRP A 1 87 ? -1.540 -10.521 -6.644 1.00 85.12 87 TRP A C 1
ATOM 675 O O . TRP A 1 87 ? -1.826 -10.576 -5.448 1.00 85.12 87 TRP A O 1
ATOM 685 N N . ARG A 1 88 ? -1.153 -9.382 -7.231 1.00 83.81 88 ARG A N 1
ATOM 686 C CA . ARG A 1 88 ? -1.201 -8.093 -6.531 1.00 83.81 88 ARG A CA 1
ATOM 687 C C . ARG A 1 88 ? -2.637 -7.728 -6.157 1.00 83.81 88 ARG A C 1
ATOM 689 O O . ARG A 1 88 ? -2.881 -7.376 -5.012 1.00 83.81 88 ARG A O 1
ATOM 696 N N . GLU A 1 89 ? -3.590 -7.869 -7.079 1.00 82.62 89 GLU A N 1
ATOM 697 C CA . GLU A 1 89 ? -5.021 -7.658 -6.806 1.00 82.62 89 GLU A CA 1
ATOM 698 C C . GLU A 1 89 ? -5.531 -8.548 -5.666 1.00 82.62 89 GLU A C 1
ATOM 700 O O . GLU A 1 89 ? -6.164 -8.048 -4.736 1.00 82.62 89 GLU A O 1
ATOM 705 N N . ALA A 1 90 ? -5.175 -9.833 -5.672 1.00 85.62 90 ALA A N 1
ATOM 706 C CA . ALA A 1 90 ? -5.522 -10.760 -4.601 1.00 85.62 90 ALA A CA 1
ATOM 707 C C . ALA A 1 90 ? -4.944 -10.339 -3.237 1.00 85.62 90 ALA A C 1
ATOM 709 O O . ALA A 1 90 ? -5.634 -10.458 -2.227 1.00 85.62 90 ALA A O 1
ATOM 710 N N . LEU A 1 91 ? -3.714 -9.809 -3.195 1.00 86.50 91 LEU A N 1
ATOM 711 C CA . LEU A 1 91 ? -3.098 -9.293 -1.967 1.00 86.50 91 LEU A CA 1
ATOM 712 C C . LEU A 1 91 ? -3.907 -8.133 -1.365 1.00 86.50 91 LEU A C 1
ATOM 714 O O . LEU A 1 91 ? -4.167 -8.140 -0.163 1.00 86.50 91 LEU A O 1
ATOM 718 N N . TYR A 1 92 ? -4.309 -7.151 -2.175 1.00 83.50 92 TYR A N 1
ATOM 719 C CA . TYR A 1 92 ? -5.099 -6.012 -1.688 1.00 83.50 92 TYR A CA 1
ATOM 720 C C . TYR A 1 92 ? -6.475 -6.453 -1.179 1.00 83.50 92 TYR A C 1
ATOM 722 O O . TYR A 1 92 ? -6.904 -6.054 -0.098 1.00 83.50 92 TYR A O 1
ATOM 730 N N . VAL A 1 93 ? -7.142 -7.356 -1.905 1.00 87.00 93 VAL A N 1
ATOM 731 C CA . VAL A 1 93 ? -8.419 -7.935 -1.456 1.00 87.00 93 VAL A CA 1
ATOM 732 C C . VAL A 1 93 ? -8.247 -8.686 -0.132 1.00 87.00 93 VAL A C 1
ATOM 734 O O . VAL A 1 93 ? -9.050 -8.504 0.782 1.00 87.00 93 VAL A O 1
ATOM 737 N N . ALA A 1 94 ? -7.185 -9.484 0.009 1.00 87.62 94 ALA A N 1
ATOM 738 C CA . ALA A 1 94 ? -6.894 -10.212 1.242 1.00 87.62 94 ALA A CA 1
ATOM 739 C C . ALA A 1 94 ? -6.643 -9.272 2.433 1.00 87.62 94 ALA A C 1
ATOM 741 O O . ALA A 1 94 ? -7.098 -9.556 3.540 1.00 87.62 94 ALA A O 1
ATOM 742 N N . ARG A 1 95 ? -5.971 -8.135 2.216 1.00 87.19 95 ARG A N 1
ATOM 743 C CA . ARG A 1 95 ? -5.742 -7.113 3.252 1.00 87.19 95 ARG A CA 1
ATOM 744 C C . ARG A 1 95 ? -7.032 -6.439 3.700 1.00 87.19 95 ARG A C 1
ATOM 746 O O . ARG A 1 95 ? -7.280 -6.365 4.900 1.00 87.19 95 ARG A O 1
ATOM 753 N N . ILE A 1 96 ? -7.874 -6.005 2.761 1.00 88.19 96 ILE A N 1
ATOM 754 C CA . ILE A 1 96 ? -9.199 -5.455 3.088 1.00 88.19 96 ILE A CA 1
ATOM 755 C C . ILE A 1 96 ? -9.996 -6.475 3.901 1.00 88.19 96 ILE A C 1
ATOM 757 O O . ILE A 1 96 ? -10.532 -6.140 4.955 1.00 88.19 96 ILE A O 1
ATOM 761 N N . PHE A 1 97 ? -10.036 -7.729 3.444 1.00 89.12 97 PHE A N 1
ATOM 762 C CA . PHE A 1 97 ? -10.754 -8.790 4.140 1.00 89.12 97 PHE A CA 1
ATOM 763 C C . PHE A 1 97 ? -10.211 -9.017 5.556 1.00 89.12 97 PHE A C 1
ATOM 765 O O . PHE A 1 97 ? -10.993 -9.170 6.491 1.00 89.12 97 PHE A O 1
ATOM 772 N N . PHE A 1 98 ? -8.889 -8.968 5.738 1.00 88.69 98 PHE A N 1
ATOM 773 C CA . PHE A 1 98 ? -8.264 -9.043 7.056 1.00 88.69 98 PHE A CA 1
ATOM 774 C C . PHE A 1 98 ? -8.724 -7.903 7.973 1.00 88.69 98 PHE A C 1
ATOM 776 O O . PHE A 1 98 ? -9.139 -8.168 9.098 1.00 88.69 98 PHE A O 1
ATOM 783 N N . TYR A 1 99 ? -8.714 -6.652 7.504 1.00 87.62 99 TYR A N 1
ATOM 784 C CA . TYR A 1 99 ? -9.186 -5.519 8.305 1.00 87.62 99 TYR A CA 1
ATOM 785 C C . TYR A 1 99 ? -10.672 -5.639 8.668 1.00 87.62 99 TYR A C 1
ATOM 787 O O . TYR A 1 99 ? -11.044 -5.413 9.819 1.00 87.62 99 TYR A O 1
ATOM 795 N N . VAL A 1 100 ? -11.517 -6.053 7.720 1.00 88.50 100 VAL A N 1
ATOM 796 C CA . VAL A 1 100 ? -12.943 -6.308 7.972 1.00 88.50 100 VAL A CA 1
ATOM 797 C C . VAL A 1 100 ? -13.125 -7.410 9.016 1.00 88.50 100 VAL A C 1
ATOM 799 O O . VAL A 1 100 ? -13.936 -7.260 9.929 1.00 88.50 100 VAL A O 1
ATOM 802 N N . LEU A 1 101 ? -12.362 -8.500 8.927 1.00 88.75 101 LEU A N 1
ATOM 803 C CA . LEU A 1 101 ? -12.423 -9.595 9.893 1.00 88.75 101 LEU A CA 1
ATOM 804 C C . LEU A 1 101 ? -11.984 -9.136 11.287 1.00 88.75 101 LEU A C 1
ATOM 806 O O . LEU A 1 101 ? -12.669 -9.436 12.260 1.00 88.75 101 LEU A O 1
ATOM 810 N N . VAL A 1 102 ? -10.899 -8.364 11.390 1.00 85.50 102 VAL A N 1
ATOM 811 C CA . VAL A 1 102 ? -10.426 -7.793 12.661 1.00 85.50 102 VAL A CA 1
ATOM 812 C C . VAL A 1 102 ? -11.474 -6.875 13.296 1.00 85.50 102 VAL A C 1
ATOM 814 O O . VAL A 1 102 ? -11.705 -6.966 14.501 1.00 85.50 102 VAL A O 1
ATOM 817 N N . LEU A 1 103 ? -12.137 -6.032 12.495 1.00 84.56 103 LEU A N 1
ATOM 818 C CA . LEU A 1 103 ? -13.212 -5.150 12.959 1.00 84.56 103 LEU A CA 1
ATOM 819 C C . LEU A 1 103 ? -14.403 -5.931 13.523 1.00 84.56 103 LEU A C 1
ATOM 821 O O . LEU A 1 103 ? -14.905 -5.580 14.587 1.00 84.56 103 LEU A O 1
ATOM 825 N N . ASN A 1 104 ? -14.842 -6.987 12.831 1.00 83.00 104 ASN A N 1
ATOM 826 C CA . ASN A 1 104 ? -16.043 -7.747 13.200 1.00 83.00 104 ASN A CA 1
ATOM 827 C C . ASN A 1 104 ? -15.799 -8.789 14.298 1.00 83.00 104 ASN A C 1
ATOM 829 O O . ASN A 1 104 ? -16.702 -9.080 15.074 1.00 83.00 104 ASN A O 1
ATOM 833 N N . ALA A 1 105 ? -14.598 -9.362 14.371 1.00 81.62 105 ALA A N 1
ATOM 834 C CA . ALA A 1 105 ? -14.252 -10.358 15.384 1.00 81.62 105 ALA A CA 1
ATOM 835 C C . ALA A 1 105 ? -13.880 -9.734 16.741 1.00 81.62 105 ALA A C 1
ATOM 837 O O . ALA A 1 105 ? -13.520 -10.458 17.667 1.00 81.62 105 ALA A O 1
ATOM 838 N N . SER A 1 106 ? -13.905 -8.401 16.850 1.00 72.94 106 SER A N 1
ATOM 839 C CA . 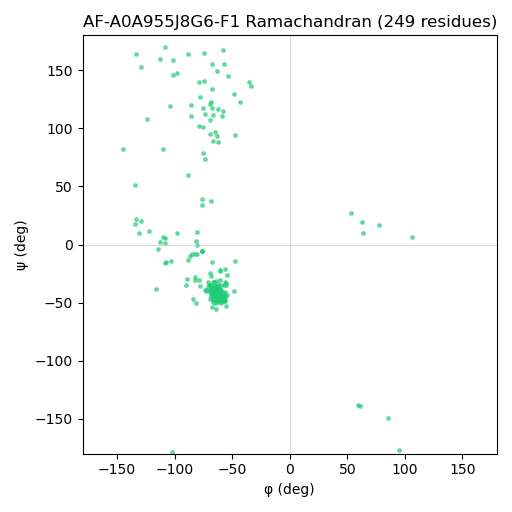SER A 1 106 ? -13.436 -7.648 18.020 1.00 72.94 106 SER A CA 1
ATOM 840 C C . SER A 1 106 ? -11.998 -7.991 18.438 1.00 72.94 106 SER A C 1
ATOM 842 O O . SER A 1 106 ? -11.613 -7.859 19.598 1.00 72.94 106 SER A O 1
ATOM 844 N N . LEU A 1 107 ? -11.176 -8.439 17.483 1.00 72.44 107 LEU A N 1
ATOM 845 C CA . LEU A 1 107 ? -9.785 -8.839 17.700 1.00 72.44 107 LEU A CA 1
ATOM 846 C C . LEU A 1 107 ? -8.861 -7.627 17.561 1.00 72.44 107 LEU A C 1
ATOM 848 O O . LEU A 1 107 ? -7.968 -7.601 16.715 1.00 72.44 107 LEU A O 1
ATOM 852 N N . TRP A 1 108 ? -9.070 -6.604 18.387 1.00 69.81 108 TRP A N 1
ATOM 853 C CA . TRP A 1 108 ? -8.402 -5.300 18.278 1.00 69.81 108 TRP A CA 1
ATOM 854 C C . TRP A 1 108 ? -6.947 -5.292 18.774 1.00 69.81 108 TRP A C 1
ATOM 856 O O . TRP A 1 108 ? -6.486 -4.341 19.404 1.00 69.81 108 TRP A O 1
ATOM 866 N N . SER A 1 109 ? -6.192 -6.356 18.501 1.00 71.88 109 SER A N 1
ATOM 867 C CA . SER A 1 109 ? -4.762 -6.378 18.790 1.00 71.88 109 SER A CA 1
ATOM 868 C C . SER A 1 109 ? -4.059 -5.295 17.968 1.00 71.88 109 SER A C 1
ATOM 870 O O . SER A 1 109 ? -4.031 -5.345 16.737 1.00 71.88 109 SER A O 1
ATOM 872 N N . LEU A 1 110 ? -3.473 -4.314 18.657 1.00 72.00 110 LEU A N 1
ATOM 873 C CA . LEU A 1 110 ? -2.816 -3.165 18.030 1.00 72.00 110 LEU A CA 1
ATOM 874 C C . LEU A 1 110 ? -1.621 -3.569 17.158 1.00 72.00 110 LEU A C 1
ATOM 876 O O . LEU A 1 110 ? -1.378 -2.944 16.131 1.00 72.00 110 LEU A O 1
ATOM 880 N N . ALA A 1 111 ? -0.883 -4.615 17.537 1.00 78.94 111 ALA A N 1
ATOM 881 C CA . ALA A 1 111 ? 0.364 -4.998 16.878 1.00 78.94 111 ALA A CA 1
ATOM 882 C C . ALA A 1 111 ? 0.204 -5.431 15.400 1.00 78.94 111 ALA A C 1
ATOM 884 O O . ALA A 1 111 ? 0.865 -4.832 14.548 1.00 78.94 111 ALA A O 1
ATOM 885 N N . PRO A 1 112 ? -0.648 -6.417 15.038 1.00 76.62 112 PRO A N 1
ATOM 886 C CA . PRO A 1 112 ? -0.811 -6.832 13.640 1.00 76.62 112 PRO A CA 1
ATOM 887 C C . PRO A 1 112 ? -1.411 -5.727 12.761 1.00 76.62 112 PRO A C 1
ATOM 889 O O . PRO A 1 112 ? -1.007 -5.562 11.610 1.00 76.62 112 PRO A O 1
ATOM 892 N N . VAL A 1 113 ? -2.333 -4.933 13.310 1.00 79.25 113 VAL A N 1
ATOM 893 C CA . VAL A 1 113 ? -2.971 -3.809 12.610 1.00 79.25 113 VAL A CA 1
ATOM 894 C C . VAL A 1 113 ? -1.953 -2.702 12.350 1.00 79.25 113 VAL A C 1
ATOM 896 O O . VAL A 1 113 ? -1.877 -2.186 11.235 1.00 79.25 113 VAL A O 1
ATOM 899 N N . LEU A 1 114 ? -1.114 -2.380 13.340 1.00 82.00 114 LEU A N 1
ATOM 900 C CA . LEU A 1 114 ? -0.012 -1.434 13.192 1.00 82.00 114 LEU A CA 1
ATOM 901 C C . LEU A 1 114 ? 0.987 -1.904 12.140 1.00 82.00 114 LEU A C 1
ATOM 903 O O . LEU A 1 114 ? 1.317 -1.131 11.246 1.00 82.00 114 LEU A O 1
ATOM 907 N N . ALA A 1 115 ? 1.413 -3.167 12.193 1.00 81.44 115 ALA A N 1
ATOM 908 C CA . ALA A 1 115 ? 2.338 -3.726 11.214 1.00 81.44 115 ALA A CA 1
ATOM 909 C C . ALA A 1 115 ? 1.787 -3.618 9.781 1.00 81.44 115 ALA A C 1
ATOM 911 O O . ALA A 1 115 ? 2.470 -3.100 8.899 1.00 81.44 115 ALA A O 1
ATOM 912 N N . LEU A 1 116 ? 0.534 -4.025 9.549 1.00 81.00 116 LEU A N 1
ATOM 913 C CA . LEU A 1 116 ? -0.101 -3.921 8.229 1.00 81.00 116 LEU A CA 1
ATOM 914 C C . LEU A 1 116 ? -0.273 -2.472 7.768 1.00 81.00 116 LEU A C 1
ATOM 916 O O . LEU A 1 116 ? -0.042 -2.170 6.599 1.00 81.00 116 LEU A O 1
ATOM 920 N N . THR A 1 117 ? -0.611 -1.563 8.682 1.00 81.62 117 THR A N 1
ATOM 921 C CA . THR A 1 117 ? -0.771 -0.140 8.351 1.00 81.62 117 THR A CA 1
ATOM 922 C C . THR A 1 117 ? 0.566 0.512 8.014 1.00 81.62 117 THR A C 1
ATOM 924 O O . THR A 1 117 ? 0.656 1.289 7.067 1.00 81.62 117 THR A O 1
ATOM 927 N N . VAL A 1 118 ? 1.640 0.168 8.727 1.00 84.06 118 VAL A N 1
ATOM 928 C CA . VAL A 1 118 ? 2.993 0.622 8.380 1.00 84.06 118 VAL A CA 1
ATOM 929 C C . VAL A 1 118 ? 3.380 0.111 6.993 1.00 84.06 118 VAL A C 1
ATOM 931 O O . VAL A 1 118 ? 3.880 0.886 6.180 1.00 84.06 118 VAL A O 1
ATOM 934 N N . LEU A 1 119 ? 3.089 -1.154 6.676 1.00 81.44 119 LEU A N 1
ATOM 935 C CA . LEU A 1 119 ? 3.340 -1.710 5.345 1.00 81.44 119 LEU A CA 1
ATOM 936 C C . LEU A 1 119 ? 2.508 -1.010 4.253 1.00 81.44 119 LEU A C 1
ATOM 938 O O . LEU A 1 119 ? 3.050 -0.724 3.188 1.00 81.44 119 LEU A O 1
ATOM 942 N N . LEU A 1 120 ? 1.244 -0.647 4.523 1.00 82.12 120 LEU A N 1
ATOM 943 C CA . LEU A 1 120 ? 0.419 0.186 3.631 1.00 82.12 120 LEU A CA 1
ATOM 944 C C . LEU A 1 120 ? 1.084 1.532 3.336 1.00 82.12 120 LEU A C 1
ATOM 946 O O . LEU A 1 120 ? 1.158 1.954 2.179 1.00 82.12 120 LEU A O 1
ATOM 950 N N . VAL A 1 121 ? 1.555 2.214 4.381 1.00 79.69 121 VAL A N 1
ATOM 951 C CA . VAL A 1 121 ? 2.214 3.517 4.250 1.00 79.69 121 VAL A CA 1
ATOM 952 C C . VAL A 1 121 ? 3.507 3.371 3.453 1.00 79.69 121 VAL A C 1
ATOM 954 O O . VAL A 1 121 ? 3.729 4.151 2.532 1.00 79.69 121 VAL A O 1
ATOM 957 N N . VAL A 1 122 ? 4.322 2.349 3.728 1.00 79.94 122 VAL A N 1
ATOM 958 C CA . VAL A 1 122 ? 5.549 2.066 2.966 1.00 79.94 122 VAL A CA 1
ATOM 959 C C . VAL A 1 122 ? 5.240 1.810 1.489 1.00 79.94 122 VAL A C 1
ATOM 961 O O . VAL A 1 122 ? 5.872 2.423 0.626 1.00 79.94 122 VAL A O 1
ATOM 964 N N . ASP A 1 123 ? 4.249 0.969 1.178 1.00 75.25 123 ASP A N 1
ATOM 965 C CA . ASP A 1 123 ? 3.825 0.687 -0.200 1.00 75.25 123 ASP A CA 1
ATOM 966 C C . ASP A 1 123 ? 3.366 1.956 -0.926 1.00 75.25 123 ASP A C 1
ATOM 968 O O . ASP A 1 123 ? 3.723 2.187 -2.085 1.00 75.25 123 ASP A O 1
ATOM 972 N N . THR A 1 124 ? 2.603 2.800 -0.233 1.00 71.94 124 THR A N 1
ATOM 973 C CA . THR A 1 124 ? 2.067 4.057 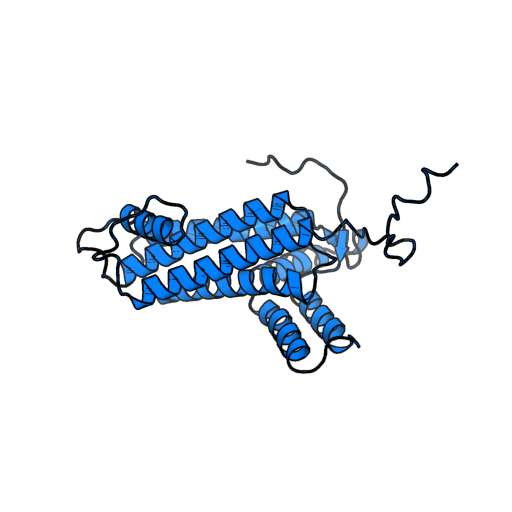-0.762 1.00 71.94 124 THR A CA 1
ATOM 974 C C . THR A 1 124 ? 3.172 5.065 -1.030 1.00 71.94 124 THR A C 1
ATOM 976 O O . THR A 1 124 ? 3.282 5.586 -2.139 1.00 71.94 124 THR A O 1
ATOM 979 N N . VAL A 1 125 ? 4.005 5.333 -0.022 1.00 71.31 125 VAL A N 1
ATOM 980 C CA . VAL A 1 125 ? 5.119 6.281 -0.096 1.00 71.31 125 VAL A CA 1
ATOM 981 C C . VAL A 1 125 ? 6.077 5.854 -1.198 1.00 71.31 125 VAL A C 1
ATOM 983 O O . VAL A 1 125 ? 6.459 6.670 -2.034 1.00 71.31 125 VAL A O 1
ATOM 986 N N . ARG A 1 126 ? 6.402 4.561 -1.278 1.00 71.75 126 ARG A N 1
ATOM 987 C CA . ARG A 1 126 ? 7.216 4.033 -2.369 1.00 71.75 126 ARG A CA 1
ATOM 988 C C . ARG A 1 126 ? 6.548 4.234 -3.725 1.00 71.75 126 ARG A C 1
ATOM 990 O O . ARG A 1 126 ? 7.211 4.678 -4.655 1.00 71.75 126 ARG A O 1
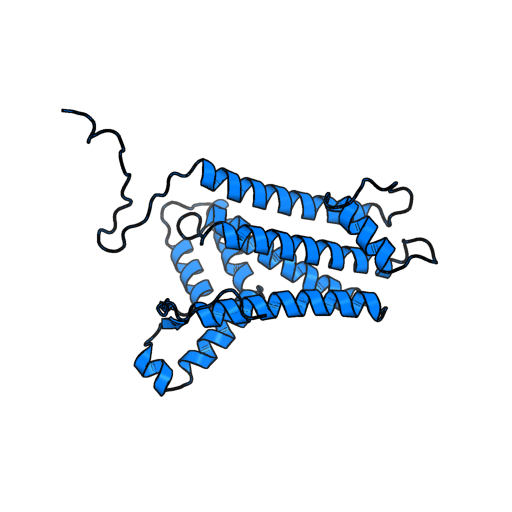ATOM 997 N N . SER A 1 127 ? 5.274 3.879 -3.865 1.00 66.50 127 SER A N 1
ATOM 998 C CA . SER A 1 127 ? 4.578 3.960 -5.155 1.00 66.50 127 SER A CA 1
ATOM 999 C C . SER A 1 127 ? 4.469 5.401 -5.643 1.00 66.50 127 SER A C 1
ATOM 1001 O O . SER A 1 127 ? 4.686 5.676 -6.820 1.00 66.50 127 SER A O 1
ATOM 1003 N N . ALA A 1 128 ? 4.187 6.330 -4.735 1.00 62.44 128 ALA A N 1
ATOM 1004 C CA . ALA A 1 128 ? 3.982 7.724 -5.073 1.00 62.44 128 ALA A CA 1
ATOM 1005 C C . ALA A 1 128 ? 5.298 8.491 -5.239 1.00 62.44 128 ALA A C 1
ATOM 1007 O O . ALA A 1 128 ? 5.510 9.124 -6.272 1.00 62.44 128 ALA A O 1
ATOM 1008 N N . ILE A 1 129 ? 6.220 8.396 -4.275 1.00 61.09 129 ILE A N 1
ATOM 1009 C CA . ILE A 1 129 ? 7.505 9.093 -4.377 1.00 61.09 129 ILE A CA 1
ATOM 1010 C C . ILE A 1 129 ? 8.404 8.407 -5.405 1.00 61.09 129 ILE A C 1
ATOM 1012 O O . ILE A 1 129 ? 9.042 9.085 -6.201 1.00 61.09 129 ILE A O 1
ATOM 1016 N N . GLY A 1 130 ? 8.412 7.077 -5.472 1.00 53.97 130 GLY A N 1
ATOM 1017 C CA . GLY A 1 130 ? 9.093 6.361 -6.548 1.00 53.97 130 GLY A CA 1
ATOM 1018 C C . GLY A 1 130 ? 8.500 6.701 -7.917 1.00 53.97 130 GLY A C 1
ATOM 1019 O O . GLY A 1 130 ? 9.245 6.898 -8.873 1.00 53.97 130 GLY A O 1
ATOM 1020 N N . GLY A 1 131 ? 7.178 6.880 -8.002 1.00 57.00 131 GLY A N 1
ATOM 1021 C CA . GLY A 1 131 ? 6.499 7.375 -9.199 1.00 57.00 131 GLY A CA 1
ATOM 1022 C C . GLY A 1 131 ? 6.946 8.778 -9.621 1.00 57.00 131 GLY A C 1
ATOM 1023 O O . GLY A 1 131 ? 7.161 8.995 -10.804 1.00 57.00 131 GLY A O 1
ATOM 1024 N N . VAL A 1 132 ? 7.141 9.712 -8.688 1.00 56.38 132 VAL A N 1
ATOM 1025 C CA . VAL A 1 132 ? 7.534 11.102 -8.998 1.00 56.38 132 VAL A CA 1
ATOM 1026 C C . VAL A 1 132 ? 9.049 11.261 -9.183 1.00 56.38 132 VAL A C 1
ATOM 1028 O O . VAL A 1 132 ? 9.488 11.879 -10.147 1.00 56.38 132 VAL A O 1
ATOM 1031 N N . LEU A 1 133 ? 9.856 10.703 -8.279 1.00 50.62 133 LEU A N 1
ATOM 1032 C CA . LEU A 1 133 ? 11.306 10.919 -8.229 1.00 50.62 133 LEU A CA 1
ATOM 1033 C C . LEU A 1 133 ? 12.105 9.926 -9.078 1.00 50.62 133 LEU A C 1
ATOM 1035 O O . LEU A 1 133 ? 13.185 10.271 -9.550 1.00 50.62 133 LEU A O 1
ATOM 1039 N N . VAL A 1 134 ? 11.611 8.698 -9.270 1.00 50.72 134 VAL A N 1
ATOM 1040 C CA . VAL A 1 134 ? 12.422 7.608 -9.848 1.00 50.72 134 VAL A CA 1
ATOM 1041 C C . VAL A 1 134 ? 11.872 7.120 -11.195 1.00 50.72 134 VAL A C 1
ATOM 1043 O O . VAL A 1 134 ? 12.654 6.845 -12.113 1.00 50.72 134 VAL A O 1
ATOM 1046 N N . TRP A 1 135 ? 10.544 7.047 -11.338 1.00 57.19 135 TRP A N 1
ATOM 1047 C CA . TRP A 1 135 ? 9.848 6.322 -12.413 1.00 57.19 135 TRP A CA 1
ATOM 1048 C C . TRP A 1 135 ? 8.788 7.146 -13.159 1.00 57.19 135 TRP A C 1
ATOM 1050 O O . TRP A 1 135 ? 7.935 6.560 -13.824 1.00 57.19 135 TRP A O 1
ATOM 1060 N N . GLY A 1 136 ? 8.836 8.483 -13.104 1.00 49.28 136 GLY A N 1
ATOM 1061 C CA . GLY A 1 136 ? 7.805 9.351 -13.707 1.00 49.28 136 GLY A CA 1
ATOM 1062 C C . GLY A 1 136 ? 7.539 9.092 -15.194 1.00 49.28 136 GLY A C 1
ATOM 1063 O O . GLY A 1 136 ? 6.423 9.278 -15.667 1.00 49.28 136 GLY A O 1
ATOM 1064 N N . HIS A 1 137 ? 8.536 8.563 -15.908 1.00 47.81 137 HIS A N 1
ATOM 1065 C CA . HIS A 1 137 ? 8.470 8.198 -17.324 1.00 47.81 137 HIS A CA 1
ATOM 1066 C C . HIS A 1 137 ? 7.932 6.776 -17.605 1.00 47.81 137 HIS A C 1
ATOM 1068 O O . HIS A 1 137 ? 7.661 6.460 -18.757 1.00 47.81 137 HIS A O 1
ATOM 1074 N N . LEU A 1 138 ? 7.767 5.916 -16.588 1.00 41.12 138 LEU A N 1
ATOM 1075 C CA . LEU A 1 138 ? 7.382 4.495 -16.728 1.00 41.12 138 LEU A CA 1
ATOM 1076 C C . LEU A 1 138 ? 5.984 4.175 -16.175 1.00 41.12 138 LEU A C 1
ATOM 1078 O O . LEU A 1 138 ? 5.583 3.012 -16.126 1.00 41.12 138 LEU A O 1
ATOM 1082 N N . SER A 1 139 ? 5.247 5.174 -15.684 1.00 40.75 139 SER A N 1
ATOM 1083 C CA . SER A 1 139 ? 4.033 4.907 -14.910 1.00 40.75 139 SER A CA 1
ATOM 1084 C C . SER A 1 139 ? 2.828 4.521 -15.789 1.00 40.75 139 SER A C 1
ATOM 1086 O O . SER A 1 139 ? 2.451 5.225 -16.723 1.00 40.75 139 SER A O 1
ATOM 1088 N N . ILE A 1 140 ? 2.220 3.381 -15.449 1.00 37.88 140 ILE A N 1
ATOM 1089 C CA . ILE A 1 140 ? 1.110 2.712 -16.147 1.00 37.88 140 ILE A CA 1
ATOM 1090 C C . ILE A 1 140 ? -0.205 3.529 -16.064 1.00 37.88 140 ILE A C 1
ATOM 1092 O O . ILE A 1 140 ? -0.412 4.334 -15.149 1.00 37.88 140 ILE A O 1
ATOM 1096 N N . ALA A 1 141 ? -1.078 3.289 -17.051 1.00 42.53 141 ALA A N 1
ATOM 1097 C CA . ALA A 1 141 ? -2.362 3.924 -17.366 1.00 42.53 141 ALA A CA 1
ATOM 1098 C C . ALA A 1 141 ? -3.232 4.422 -16.181 1.00 42.53 141 ALA A C 1
ATOM 1100 O O . ALA A 1 141 ? -3.476 3.721 -15.197 1.00 42.53 141 ALA A O 1
ATOM 1101 N N . THR A 1 142 ? -3.787 5.629 -16.355 1.00 38.59 142 THR A N 1
ATOM 1102 C CA . THR A 1 142 ? -4.651 6.412 -15.440 1.00 38.59 142 THR A CA 1
ATOM 1103 C C . THR A 1 142 ? -5.842 5.686 -14.793 1.00 38.59 142 THR A C 1
ATOM 1105 O O . THR A 1 142 ? -6.064 5.900 -13.602 1.00 38.59 142 THR A O 1
ATOM 1108 N N . PRO A 1 143 ? -6.606 4.809 -15.478 1.00 42.25 143 PRO A N 1
ATOM 1109 C CA . PRO A 1 143 ? -7.773 4.183 -14.853 1.00 42.25 143 PRO A CA 1
ATOM 1110 C C . PRO A 1 143 ? -7.378 3.241 -13.711 1.00 42.25 143 PRO A C 1
ATOM 1112 O O . PRO A 1 143 ? -8.084 3.138 -12.709 1.00 42.25 143 PRO A O 1
ATOM 1115 N N . ARG A 1 144 ? -6.213 2.590 -13.831 1.00 52.03 144 ARG A N 1
ATOM 1116 C CA . ARG A 1 144 ? -5.721 1.675 -12.802 1.00 52.03 144 ARG A CA 1
ATOM 1117 C C . ARG A 1 144 ? -5.275 2.443 -11.559 1.00 52.03 144 ARG A C 1
ATOM 1119 O O . ARG A 1 144 ? -5.535 1.981 -10.458 1.00 52.03 144 ARG A O 1
ATOM 1126 N N . SER A 1 145 ? -4.670 3.629 -11.703 1.00 57.38 145 SER A N 1
ATOM 1127 C CA . SER A 1 145 ? -4.199 4.402 -10.543 1.00 57.38 145 SER A CA 1
ATOM 1128 C C . SER A 1 145 ? -5.340 4.933 -9.678 1.00 57.38 145 SER A C 1
ATOM 1130 O O . SER A 1 145 ? -5.203 4.932 -8.463 1.00 57.38 145 SER A O 1
ATOM 1132 N N . ILE A 1 146 ? -6.467 5.333 -10.277 1.00 61.72 146 ILE A N 1
ATOM 1133 C CA . ILE A 1 146 ? -7.624 5.856 -9.533 1.00 61.72 146 ILE A CA 1
ATOM 1134 C C . ILE A 1 146 ? -8.258 4.761 -8.670 1.00 61.72 146 ILE A C 1
ATOM 1136 O O . ILE A 1 146 ? -8.453 4.963 -7.473 1.00 61.72 146 ILE A O 1
ATOM 1140 N N . LEU A 1 147 ? -8.527 3.585 -9.250 1.00 68.00 147 LEU A N 1
ATOM 1141 C CA . LEU A 1 147 ? -9.069 2.448 -8.500 1.00 68.00 147 LEU A CA 1
ATOM 1142 C C . LEU A 1 147 ? -8.145 2.062 -7.333 1.00 68.00 147 LEU A C 1
ATOM 1144 O O . LEU A 1 147 ? -8.617 1.830 -6.223 1.00 68.00 147 LEU A O 1
ATOM 1148 N N . TRP A 1 148 ? -6.828 2.067 -7.561 1.00 71.50 148 TRP A N 1
ATOM 1149 C CA . TRP A 1 148 ? -5.848 1.794 -6.509 1.00 71.50 148 TRP A CA 1
ATOM 1150 C C . TRP A 1 148 ? -5.826 2.849 -5.407 1.00 71.50 148 TRP A C 1
ATOM 1152 O O . TRP A 1 148 ? -5.688 2.504 -4.235 1.00 71.50 148 TRP A O 1
ATOM 1162 N N . SER A 1 149 ? -5.995 4.125 -5.750 1.00 71.06 149 SER A N 1
ATOM 1163 C CA . SER A 1 149 ? -6.132 5.185 -4.753 1.00 71.06 149 SER A CA 1
ATOM 1164 C C . SER A 1 149 ? -7.360 4.969 -3.871 1.00 71.06 149 SER A C 1
ATOM 1166 O O . SER A 1 149 ? -7.245 5.103 -2.657 1.00 71.06 149 SER A O 1
ATOM 1168 N N . PHE A 1 150 ? -8.498 4.563 -4.444 1.00 75.75 150 PHE A N 1
ATOM 1169 C CA . PHE A 1 150 ? -9.693 4.232 -3.663 1.00 75.75 150 PHE A CA 1
ATOM 1170 C C . PHE A 1 150 ? -9.475 3.043 -2.724 1.00 75.75 150 PHE A C 1
ATOM 1172 O O . PHE A 1 150 ? -9.828 3.128 -1.551 1.00 75.75 150 PHE A O 1
ATOM 1179 N N . VAL A 1 151 ? -8.859 1.962 -3.213 1.00 82.56 151 VAL A N 1
ATOM 1180 C CA . VAL A 1 151 ? -8.528 0.774 -2.404 1.00 82.56 151 VAL A CA 1
ATOM 1181 C C . VAL A 1 151 ? -7.648 1.149 -1.211 1.00 82.56 151 VAL A C 1
ATOM 1183 O O . VAL A 1 151 ? -7.951 0.781 -0.081 1.00 82.56 151 VAL A O 1
ATOM 1186 N N . ASN A 1 152 ? -6.605 1.946 -1.435 1.00 80.88 152 ASN A N 1
ATOM 1187 C CA . ASN A 1 152 ? -5.699 2.362 -0.368 1.00 80.88 152 ASN A CA 1
ATOM 1188 C C . ASN A 1 152 ? -6.362 3.309 0.648 1.00 80.88 152 ASN A C 1
ATOM 1190 O O . ASN A 1 152 ? -6.090 3.198 1.842 1.00 80.88 152 ASN A O 1
ATOM 1194 N N . ILE A 1 153 ? -7.241 4.219 0.203 1.00 82.25 153 ILE A N 1
ATOM 1195 C CA . ILE A 1 153 ? -8.028 5.077 1.107 1.00 82.25 153 ILE A CA 1
ATOM 1196 C C . ILE A 1 153 ? -8.977 4.223 1.953 1.00 82.25 153 ILE A C 1
ATOM 1198 O O . ILE A 1 153 ? -9.068 4.432 3.160 1.00 82.25 153 ILE A O 1
ATOM 1202 N N . LEU A 1 154 ? -9.645 3.235 1.350 1.00 86.38 154 LEU A N 1
ATOM 1203 C CA . LEU A 1 154 ? -10.510 2.308 2.076 1.00 86.38 154 LEU A CA 1
ATOM 1204 C C . LEU A 1 154 ? -9.725 1.519 3.133 1.00 86.38 154 LEU A C 1
ATOM 1206 O O . LEU A 1 154 ? -10.161 1.439 4.277 1.00 86.38 154 LEU A O 1
ATOM 1210 N N . GLU A 1 155 ? -8.556 0.978 2.785 1.00 86.50 155 GLU A N 1
ATOM 1211 C CA . GLU A 1 155 ? -7.691 0.295 3.753 1.00 86.50 155 GLU A CA 1
ATOM 1212 C C . GLU A 1 155 ? -7.261 1.213 4.905 1.00 86.50 155 GLU A C 1
ATOM 1214 O O . GLU A 1 155 ? -7.251 0.783 6.058 1.00 86.50 155 GLU A O 1
ATOM 1219 N N . LEU A 1 156 ? -6.961 2.483 4.617 1.00 87.06 156 LEU A N 1
ATOM 1220 C CA . LEU A 1 156 ? -6.613 3.473 5.632 1.00 87.06 156 LEU A CA 1
ATOM 1221 C C . LEU A 1 156 ? -7.781 3.732 6.594 1.00 87.06 156 LEU A C 1
ATOM 1223 O O . LEU A 1 156 ? -7.584 3.734 7.808 1.00 87.06 156 LEU A O 1
ATOM 1227 N N . VAL A 1 157 ? -8.992 3.908 6.058 1.00 88.81 157 VAL A N 1
ATOM 1228 C CA . VAL A 1 157 ? -10.217 4.095 6.852 1.00 88.81 157 VAL A CA 1
ATOM 1229 C C . VAL A 1 157 ? -10.454 2.896 7.770 1.00 88.81 157 VAL A C 1
ATOM 1231 O O . VAL A 1 157 ? -10.701 3.062 8.962 1.00 88.81 157 VAL A O 1
ATOM 1234 N N . LEU A 1 158 ? -10.326 1.674 7.246 1.00 89.94 158 LEU A N 1
ATOM 1235 C CA . LEU A 1 158 ? -10.512 0.461 8.042 1.00 89.94 158 LEU A CA 1
ATOM 1236 C C . LEU A 1 158 ? -9.431 0.310 9.124 1.00 89.94 158 LEU A C 1
ATOM 1238 O O . LEU A 1 158 ? -9.745 -0.032 10.263 1.00 89.94 158 LEU A O 1
ATOM 1242 N N . ALA A 1 159 ? -8.169 0.600 8.801 1.00 88.69 159 ALA A N 1
ATOM 1243 C CA . ALA A 1 159 ? -7.069 0.547 9.758 1.00 88.69 159 ALA A CA 1
ATOM 1244 C C . ALA A 1 159 ? -7.265 1.527 10.925 1.00 88.69 159 ALA A C 1
ATOM 1246 O O . ALA A 1 159 ? -7.144 1.144 12.090 1.00 88.69 159 ALA A O 1
ATOM 1247 N N . PHE A 1 160 ? -7.609 2.784 10.627 1.00 87.81 160 PHE A N 1
ATOM 1248 C CA . PHE A 1 160 ? -7.847 3.790 11.660 1.00 87.81 160 PHE A CA 1
ATOM 1249 C C . PHE A 1 160 ? -9.119 3.523 12.461 1.00 87.81 160 PHE A C 1
ATOM 1251 O O . PHE A 1 160 ? -9.096 3.718 13.674 1.00 87.81 160 PHE A O 1
ATOM 1258 N N . ALA A 1 161 ? -10.177 2.987 11.847 1.00 87.75 161 ALA A N 1
ATOM 1259 C CA . ALA A 1 161 ? -11.346 2.501 12.580 1.00 87.75 161 ALA A CA 1
ATOM 1260 C C . ALA A 1 161 ? -10.952 1.471 13.656 1.00 87.75 161 ALA A C 1
ATOM 1262 O O . ALA A 1 161 ? -11.384 1.577 14.804 1.00 87.75 161 ALA A O 1
ATOM 1263 N N . ILE A 1 162 ? -10.062 0.527 13.328 1.00 87.94 162 ILE A N 1
ATOM 1264 C CA . ILE A 1 162 ? -9.553 -0.436 14.314 1.00 87.94 162 ILE A CA 1
ATOM 1265 C C . ILE A 1 162 ? -8.732 0.263 15.397 1.00 87.94 162 ILE A C 1
ATOM 1267 O O . ILE A 1 162 ? -8.900 -0.065 16.567 1.00 87.94 162 ILE A O 1
ATOM 1271 N N . PHE A 1 163 ? -7.872 1.230 15.056 1.00 87.50 163 PHE A N 1
ATOM 1272 C CA . PHE A 1 163 ? -7.113 1.969 16.071 1.00 87.50 163 PHE A CA 1
ATOM 1273 C C . PHE A 1 163 ? -8.009 2.756 17.026 1.00 87.50 163 PHE A C 1
ATOM 1275 O O . PHE A 1 163 ? -7.715 2.795 18.219 1.00 87.50 163 PHE A O 1
ATOM 1282 N N . TYR A 1 164 ? -9.102 3.349 16.539 1.00 84.00 164 TYR A N 1
ATOM 1283 C CA . TYR A 1 164 ? -10.058 4.041 17.401 1.00 84.00 164 TYR A CA 1
ATOM 1284 C C . TYR A 1 164 ? -10.738 3.089 18.387 1.00 84.00 164 TYR A C 1
ATOM 1286 O O . TYR A 1 164 ? -10.828 3.418 19.571 1.00 84.00 164 TYR A O 1
ATOM 1294 N N . LEU A 1 165 ? -11.151 1.902 17.928 1.00 82.19 165 LEU A N 1
ATOM 1295 C CA . LEU A 1 165 ? -11.736 0.867 18.791 1.00 82.19 165 LEU A CA 1
ATOM 1296 C C . LEU A 1 165 ? -10.709 0.316 19.786 1.00 82.19 165 LEU A C 1
ATOM 1298 O O . LEU A 1 165 ? -10.970 0.250 20.983 1.00 82.19 165 LEU A O 1
ATOM 1302 N N . ALA A 1 166 ? -9.510 -0.018 19.308 1.00 81.69 166 ALA A N 1
ATOM 1303 C CA . ALA A 1 166 ? -8.432 -0.582 20.114 1.00 81.69 166 ALA A CA 1
ATOM 1304 C C . ALA A 1 166 ? -7.929 0.378 21.200 1.00 81.69 166 ALA A C 1
ATOM 1306 O O . ALA A 1 166 ? -7.490 -0.056 22.262 1.00 81.69 166 ALA A O 1
ATOM 1307 N N . ALA A 1 167 ? -7.979 1.685 20.938 1.00 77.81 167 ALA A N 1
ATOM 1308 C CA . ALA A 1 167 ? -7.594 2.699 21.907 1.00 77.81 167 ALA A CA 1
ATOM 1309 C C . ALA A 1 167 ? -8.654 2.919 23.004 1.00 77.81 167 ALA A C 1
ATOM 1311 O O . ALA A 1 167 ? -8.389 3.694 23.918 1.00 77.81 167 ALA A O 1
ATOM 1312 N N . GLY A 1 168 ? -9.835 2.285 22.916 1.00 67.62 168 GLY A N 1
ATOM 1313 C CA . GLY A 1 168 ? -10.904 2.391 23.917 1.00 67.62 168 GLY A CA 1
ATOM 1314 C C . GLY A 1 168 ? -11.476 3.803 24.084 1.00 67.62 168 GLY A C 1
ATOM 1315 O O . GLY A 1 168 ? -12.051 4.107 25.121 1.00 67.62 168 GLY A O 1
ATOM 1316 N N . ASN A 1 169 ? -11.272 4.684 23.097 1.00 58.91 169 ASN A N 1
ATOM 1317 C CA . ASN A 1 169 ? -11.594 6.116 23.195 1.00 58.91 169 ASN A CA 1
ATOM 1318 C C . ASN A 1 169 ? -12.812 6.535 22.362 1.00 58.91 169 ASN A C 1
ATOM 1320 O O . ASN A 1 169 ? -13.144 7.716 22.294 1.00 58.91 169 ASN A O 1
ATOM 1324 N N . LEU A 1 170 ? -13.443 5.583 21.690 1.00 58.69 170 LEU A N 1
ATOM 1325 C CA . LEU A 1 170 ? -14.820 5.722 21.259 1.00 58.69 170 LEU A CA 1
ATOM 1326 C C . LEU A 1 170 ? -15.704 5.449 22.489 1.00 58.69 170 LEU A C 1
ATOM 1328 O O . LEU A 1 170 ? -15.356 4.565 23.268 1.00 58.69 170 LEU A O 1
ATOM 1332 N N . LEU A 1 171 ? -16.793 6.207 22.688 1.00 57.22 171 LEU A N 1
ATOM 1333 C CA . LEU A 1 171 ? -17.787 5.994 23.764 1.00 57.22 171 LEU A CA 1
ATOM 1334 C C . LEU A 1 171 ? -17.992 4.489 24.036 1.00 57.22 171 LEU A C 1
ATOM 1336 O O . LEU A 1 171 ? -18.042 3.732 23.074 1.00 57.22 171 LEU A O 1
ATOM 1340 N N . GLU A 1 172 ? -18.131 4.061 25.301 1.00 55.91 172 GLU A N 1
ATOM 1341 C CA . GLU A 1 172 ? -18.154 2.643 25.754 1.00 55.91 172 GLU A CA 1
ATOM 1342 C C . GLU A 1 172 ? -19.071 1.682 24.954 1.00 55.91 172 GLU A C 1
ATOM 1344 O O . GLU A 1 172 ? -18.952 0.465 25.074 1.00 55.91 172 GLU A O 1
ATOM 1349 N N . THR A 1 173 ? -19.976 2.204 24.124 1.00 56.69 173 THR A N 1
ATOM 1350 C CA . THR A 1 173 ? -20.942 1.482 23.285 1.00 56.69 173 THR A CA 1
ATOM 1351 C C . THR A 1 173 ? -20.672 1.546 21.776 1.00 56.69 173 THR A C 1
ATOM 1353 O O . THR A 1 173 ? -21.508 1.096 20.991 1.00 56.69 173 THR A O 1
ATOM 1356 N N . ALA A 1 174 ? -19.553 2.115 21.334 1.00 68.81 174 ALA A N 1
ATOM 1357 C CA . ALA A 1 174 ? -19.323 2.357 19.918 1.00 68.81 174 ALA A CA 1
ATOM 1358 C C . ALA A 1 174 ? -19.146 1.069 19.112 1.00 68.81 174 ALA A C 1
ATOM 1360 O O . ALA A 1 174 ? -18.380 0.168 19.459 1.00 68.81 174 ALA A O 1
ATOM 1361 N N . THR A 1 175 ? -19.843 1.018 17.983 1.00 81.56 175 THR A N 1
ATOM 1362 C CA . THR A 1 175 ? -19.826 -0.119 17.070 1.00 81.56 175 THR A CA 1
ATOM 1363 C C . THR A 1 175 ? -18.704 0.007 16.038 1.00 81.56 175 THR A C 1
ATOM 1365 O O . THR A 1 175 ? -18.165 1.089 15.789 1.00 81.56 175 THR A O 1
ATOM 1368 N N . ALA A 1 176 ? -18.372 -1.101 15.364 1.00 82.75 176 ALA A N 1
ATOM 1369 C CA . ALA A 1 176 ? -17.447 -1.077 14.228 1.00 82.75 176 ALA A CA 1
ATOM 1370 C C . ALA A 1 176 ? -17.895 -0.095 13.132 1.00 82.75 176 ALA A C 1
ATOM 1372 O O . ALA A 1 176 ? -17.063 0.574 12.521 1.00 82.75 176 ALA A O 1
ATOM 1373 N N . SER A 1 177 ? -19.207 0.032 12.925 1.00 85.06 177 SER A N 1
ATOM 1374 C CA . SER A 1 177 ? -19.790 0.996 11.994 1.00 85.06 177 SER A CA 1
ATOM 1375 C C . SER A 1 177 ? -19.457 2.434 12.387 1.00 85.06 177 SER A C 1
ATOM 1377 O O . SER A 1 177 ? -19.032 3.201 11.529 1.00 85.06 177 SER A O 1
ATOM 1379 N N . ASP A 1 178 ? -19.580 2.792 13.667 1.00 83.31 178 ASP A N 1
ATOM 1380 C CA . ASP A 1 178 ? -19.289 4.150 14.152 1.00 83.31 178 ASP A CA 1
ATOM 1381 C C . ASP A 1 178 ? -17.811 4.507 13.961 1.00 83.31 178 ASP A C 1
ATOM 1383 O O . ASP A 1 178 ? -17.475 5.600 13.500 1.00 83.31 178 ASP A O 1
ATOM 1387 N N . ALA A 1 179 ? -16.919 3.553 14.236 1.00 84.50 179 ALA A N 1
ATOM 1388 C CA . ALA A 1 179 ? -15.486 3.721 14.023 1.00 84.50 179 ALA A CA 1
ATOM 1389 C C . ALA A 1 179 ? -15.135 3.941 12.541 1.00 84.50 179 ALA A C 1
ATOM 1391 O O . ALA A 1 179 ? -14.318 4.808 12.215 1.00 84.50 179 ALA A O 1
ATOM 1392 N N . ILE A 1 180 ? -15.773 3.185 11.636 1.00 87.12 180 ILE A N 1
ATOM 1393 C CA . ILE A 1 180 ? -15.625 3.364 10.185 1.00 87.12 180 ILE A CA 1
ATOM 1394 C C . ILE A 1 180 ? -16.156 4.733 9.764 1.00 87.12 180 ILE A C 1
ATOM 1396 O O . ILE A 1 180 ? -15.480 5.423 9.005 1.00 87.12 180 ILE A O 1
ATOM 1400 N N . TRP A 1 181 ? -17.322 5.149 10.264 1.00 84.62 181 TRP A N 1
ATOM 1401 C CA . TRP A 1 181 ? -17.911 6.451 9.949 1.00 84.62 181 TRP A CA 1
ATOM 1402 C C . TRP A 1 181 ? -16.993 7.603 10.350 1.00 84.62 181 TRP A C 1
ATOM 1404 O O . TRP A 1 181 ? -16.678 8.445 9.511 1.00 84.62 181 TRP A O 1
ATOM 1414 N N . ILE A 1 182 ? -16.494 7.608 11.588 1.00 83.56 182 ILE A N 1
ATOM 1415 C CA . ILE A 1 182 ? -15.563 8.637 12.070 1.00 83.56 182 ILE A CA 1
ATOM 1416 C C . ILE A 1 182 ? -14.291 8.657 11.228 1.00 83.56 182 ILE A C 1
ATOM 1418 O O . ILE A 1 182 ? -13.841 9.726 10.804 1.00 83.56 182 ILE A O 1
ATOM 1422 N N . SER A 1 183 ? -13.720 7.485 10.945 1.00 86.25 183 SER A N 1
ATOM 1423 C CA . SER A 1 183 ? -12.511 7.418 10.136 1.00 86.25 183 SER A CA 1
ATOM 1424 C C . SER A 1 183 ? -12.767 7.877 8.693 1.00 86.25 183 SER A C 1
ATOM 1426 O O . SER A 1 183 ? -11.976 8.647 8.154 1.00 86.25 183 SER A O 1
ATOM 1428 N N . ALA A 1 184 ? -13.893 7.523 8.075 1.00 85.06 184 ALA A N 1
ATOM 1429 C CA . ALA A 1 184 ? -14.251 7.986 6.734 1.00 85.06 184 ALA A CA 1
ATOM 1430 C C . ALA A 1 184 ? -14.433 9.512 6.676 1.00 85.06 184 ALA A C 1
ATOM 1432 O O . ALA A 1 184 ? -13.949 10.162 5.744 1.00 85.06 184 ALA A O 1
ATOM 1433 N N . SER A 1 185 ? -15.077 10.102 7.685 1.00 83.25 185 SER A N 1
ATOM 1434 C CA . SER A 1 185 ? -15.232 11.553 7.818 1.00 83.25 185 SER A CA 1
ATOM 1435 C C . SER A 1 185 ? -13.884 12.260 7.973 1.00 83.25 185 SER A C 1
ATOM 1437 O O . SER A 1 185 ? -13.624 13.254 7.299 1.00 83.25 185 SER A O 1
ATOM 1439 N N . LEU A 1 186 ? -12.978 11.721 8.795 1.00 82.38 186 LEU A N 1
ATOM 1440 C CA . LEU A 1 186 ? -11.624 12.259 8.967 1.00 82.38 186 LEU A CA 1
ATOM 1441 C C . LEU A 1 186 ? -10.738 12.093 7.729 1.00 82.38 186 LEU A C 1
ATOM 1443 O O . LEU A 1 186 ? -9.838 12.905 7.511 1.00 82.38 186 LEU A O 1
ATOM 1447 N N . ALA A 1 187 ? -11.006 11.076 6.911 1.00 82.50 187 ALA A N 1
ATOM 1448 C CA . ALA A 1 187 ? -10.383 10.898 5.606 1.00 82.50 187 ALA A CA 1
ATOM 1449 C C . ALA A 1 187 ? -10.961 11.842 4.525 1.00 82.50 187 ALA A C 1
ATOM 1451 O O . ALA A 1 187 ? -10.453 11.867 3.406 1.00 82.50 187 ALA A O 1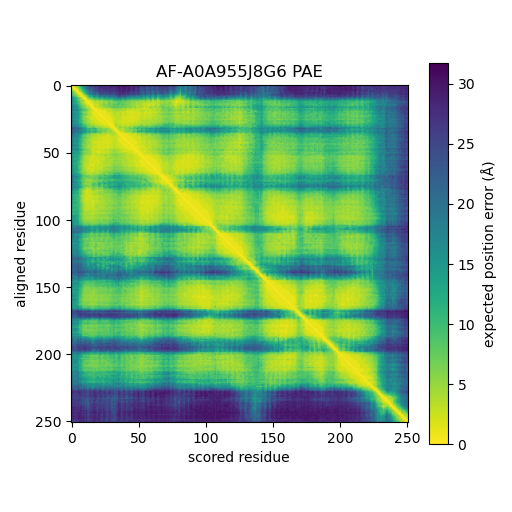
ATOM 1452 N N . GLY A 1 188 ? -12.013 12.614 4.836 1.00 79.94 188 GLY A N 1
ATOM 1453 C CA . GLY A 1 188 ? -12.673 13.533 3.902 1.00 79.94 188 GLY A CA 1
ATOM 1454 C C . GLY A 1 188 ? -13.605 12.852 2.895 1.00 79.94 188 GLY A C 1
ATOM 1455 O O . GLY A 1 188 ? -13.936 13.450 1.874 1.00 79.94 188 GLY A O 1
ATOM 1456 N N . VAL A 1 189 ? -14.005 11.603 3.158 1.00 77.50 189 VAL A N 1
ATOM 1457 C CA . VAL A 1 189 ? -14.874 10.796 2.277 1.00 77.50 189 VAL A CA 1
ATOM 1458 C C . VAL A 1 189 ? -16.286 10.633 2.864 1.00 77.50 189 VAL A C 1
ATOM 1460 O O . VAL A 1 189 ? -17.217 10.270 2.150 1.00 77.50 189 VAL A O 1
ATOM 1463 N N . GLY A 1 190 ? -16.459 10.917 4.158 1.00 62.59 190 GLY A N 1
ATOM 1464 C CA . GLY A 1 190 ? -17.742 10.915 4.866 1.00 62.59 190 GLY A CA 1
ATOM 1465 C C . GLY A 1 190 ? -18.247 12.323 5.223 1.00 62.59 190 GLY A C 1
ATOM 1466 O O . GLY A 1 190 ? -17.506 13.299 5.095 1.00 62.59 190 GLY A O 1
ATOM 1467 N N . PRO A 1 191 ? -19.501 12.449 5.690 1.00 67.56 191 PRO A N 1
ATOM 1468 C CA . PRO A 1 191 ? -20.064 13.714 6.161 1.00 67.56 191 PRO A CA 1
ATOM 1469 C C . PRO A 1 191 ? -19.313 14.240 7.392 1.00 67.56 191 PRO A C 1
ATOM 1471 O O . PRO A 1 191 ? -18.809 13.457 8.197 1.00 67.56 191 PRO A O 1
ATOM 1474 N N . SER A 1 192 ? -19.250 15.563 7.563 1.00 64.31 192 SER A N 1
ATOM 1475 C CA . SER A 1 192 ? -18.634 16.195 8.736 1.00 64.31 192 SER A CA 1
ATOM 1476 C C . SER A 1 192 ? -19.310 15.709 10.021 1.00 64.31 192 SER A C 1
ATOM 1478 O O . SER A 1 192 ? -20.491 15.976 10.232 1.00 64.31 192 SER A O 1
ATOM 1480 N N . CYS A 1 193 ? -18.576 14.991 10.869 1.00 63.38 193 CYS A N 1
ATOM 1481 C CA . CYS A 1 193 ? -19.042 14.564 12.184 1.00 63.38 193 CYS A CA 1
ATOM 1482 C C . CYS A 1 193 ? -18.517 15.510 13.269 1.00 63.38 193 CYS A C 1
ATOM 1484 O O . CYS A 1 193 ? -17.417 16.059 13.145 1.00 63.38 193 CYS A O 1
ATOM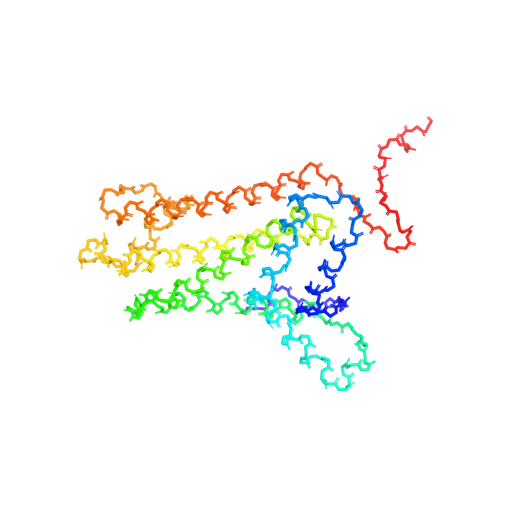 1486 N N . ASP A 1 194 ? -19.297 15.698 14.335 1.00 61.84 194 ASP A N 1
ATOM 1487 C CA . ASP A 1 194 ? -18.805 16.377 15.530 1.00 61.84 194 ASP A CA 1
ATOM 1488 C C . ASP A 1 194 ? -17.727 15.494 16.170 1.00 61.84 194 ASP A C 1
ATOM 1490 O O . ASP A 1 194 ? -17.992 14.391 16.644 1.00 61.84 194 ASP A O 1
ATOM 1494 N N . LEU A 1 195 ? -16.478 15.959 16.128 1.00 62.56 195 LEU A N 1
ATOM 1495 C CA . LEU A 1 195 ? -15.305 15.199 16.582 1.00 62.56 195 LEU A CA 1
ATOM 1496 C C . LEU A 1 195 ? -15.111 15.250 18.105 1.00 62.56 195 LEU A C 1
ATOM 1498 O O . LEU A 1 195 ? -14.115 14.734 18.618 1.00 62.56 195 LEU A O 1
ATOM 1502 N N . LEU A 1 196 ? -16.030 15.896 18.826 1.00 51.44 196 LEU A N 1
ATOM 1503 C CA . LEU A 1 196 ? -16.039 15.979 20.284 1.00 51.44 196 LEU A CA 1
ATOM 1504 C C . LEU A 1 196 ? -16.216 14.566 20.865 1.00 51.44 196 LEU A C 1
ATOM 1506 O O . LEU A 1 196 ? -17.327 14.070 20.998 1.00 51.44 196 LEU A O 1
ATOM 1510 N N . GLY A 1 197 ? -15.093 13.907 21.170 1.00 59.72 197 GLY A N 1
ATOM 1511 C CA . GLY A 1 197 ? -15.043 12.525 21.666 1.00 59.72 197 GLY A CA 1
ATOM 1512 C C . GLY A 1 197 ? -14.567 11.476 20.651 1.00 59.72 197 GLY A C 1
ATOM 1513 O O . GLY A 1 197 ? -14.585 10.292 20.963 1.00 59.72 197 GLY A O 1
ATOM 1514 N N . ALA A 1 198 ? -14.107 11.869 19.457 1.00 62.25 198 ALA A N 1
ATOM 1515 C CA . ALA A 1 198 ? -13.700 10.957 18.375 1.00 62.25 198 ALA A CA 1
ATOM 1516 C C . ALA A 1 198 ? -12.319 10.286 18.569 1.00 62.25 198 ALA A C 1
ATOM 1518 O O . ALA A 1 198 ? -11.585 10.043 17.610 1.00 62.25 198 ALA A O 1
ATOM 1519 N N . GLY A 1 199 ? -11.936 9.980 19.806 1.00 68.44 199 GLY A N 1
ATOM 1520 C CA . GLY A 1 199 ? -10.640 9.390 20.114 1.00 68.44 199 GLY A CA 1
ATOM 1521 C C . GLY A 1 199 ? -9.555 10.398 20.513 1.00 68.44 199 GLY A C 1
ATOM 1522 O O . GLY A 1 199 ? -9.807 11.599 20.645 1.00 68.44 199 GLY A O 1
ATOM 1523 N N . PRO A 1 200 ? -8.317 9.926 20.739 1.00 77.38 200 PRO A N 1
ATOM 1524 C CA . PRO A 1 200 ? -7.262 10.764 21.274 1.00 77.38 200 PRO A CA 1
ATOM 1525 C C . PRO A 1 200 ? -6.734 11.729 20.192 1.00 77.38 200 PRO A C 1
ATOM 1527 O O . PRO A 1 200 ? -6.541 11.316 19.042 1.00 77.38 200 PRO A O 1
ATOM 1530 N N . PRO A 1 201 ? -6.430 12.999 20.534 1.00 79.19 201 PRO A N 1
ATOM 1531 C CA . PRO A 1 201 ? -6.051 14.026 19.556 1.00 79.19 201 PRO A CA 1
ATOM 1532 C C . PRO A 1 201 ? -4.863 13.648 18.664 1.00 79.19 201 PRO A C 1
ATOM 1534 O 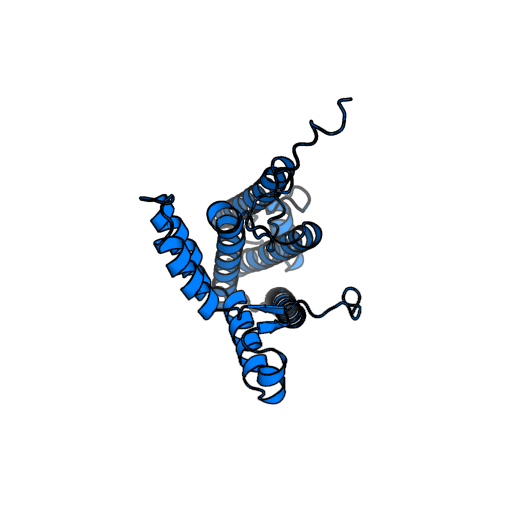O . PRO A 1 201 ? -4.822 14.019 17.491 1.00 79.19 201 PRO A O 1
ATOM 1537 N N . TRP A 1 202 ? -3.907 12.880 19.197 1.00 81.44 202 TRP A N 1
ATOM 1538 C CA . TRP A 1 202 ? -2.742 12.422 18.441 1.00 81.44 202 TRP A CA 1
ATOM 1539 C C . TRP A 1 202 ? -3.128 11.467 17.304 1.00 81.44 202 TRP A C 1
ATOM 1541 O O . TRP A 1 202 ? -2.569 11.573 16.218 1.00 81.44 202 TRP A O 1
ATOM 1551 N N . LEU A 1 203 ? -4.120 10.591 17.505 1.00 80.62 203 LEU A N 1
ATOM 1552 C CA . LEU A 1 203 ? -4.548 9.617 16.498 1.00 80.62 203 LEU A CA 1
ATOM 1553 C C . LEU A 1 203 ? -5.313 10.305 15.363 1.00 80.62 203 LEU A C 1
ATOM 1555 O O . LEU A 1 203 ? -5.067 10.023 14.193 1.00 80.62 203 LEU A O 1
ATOM 1559 N N . ILE A 1 204 ? -6.162 11.279 15.708 1.00 82.56 204 ILE A N 1
ATOM 1560 C CA . ILE A 1 204 ? -6.824 12.169 14.742 1.00 82.56 204 ILE A CA 1
ATOM 1561 C C . ILE A 1 204 ? -5.777 12.940 13.923 1.00 82.56 204 ILE A C 1
ATOM 1563 O O . ILE A 1 204 ? -5.874 13.013 12.696 1.00 82.56 204 ILE A O 1
ATOM 1567 N N . GLY A 1 205 ? -4.755 13.489 14.589 1.00 82.56 205 GLY A N 1
ATOM 1568 C CA . GLY A 1 205 ? -3.636 14.170 13.938 1.00 82.56 205 GLY A CA 1
ATOM 1569 C C . GLY A 1 205 ? -2.883 13.260 12.966 1.00 82.56 205 GLY A C 1
ATOM 1570 O O . GLY A 1 205 ? -2.662 13.643 11.817 1.00 82.56 205 GLY A O 1
ATOM 1571 N N . CYS A 1 206 ? -2.558 12.035 13.389 1.00 83.50 206 CYS A N 1
ATOM 1572 C CA . CYS A 1 206 ? -1.922 11.027 12.544 1.00 83.50 206 CYS A CA 1
ATOM 1573 C C . CYS A 1 206 ? -2.781 10.673 11.328 1.00 83.50 206 CYS A C 1
ATOM 1575 O O . CYS A 1 206 ? -2.266 10.672 10.210 1.00 83.50 206 CYS A O 1
ATOM 1577 N N . GLN A 1 207 ? -4.081 10.420 11.512 1.00 86.88 207 GLN A N 1
ATOM 1578 C CA . GLN A 1 207 ? -4.964 10.086 10.398 1.00 86.88 207 GLN A CA 1
ATOM 1579 C C . GLN A 1 207 ? -5.019 11.219 9.373 1.00 86.88 207 GLN A C 1
ATOM 1581 O O . GLN A 1 207 ? -4.869 10.975 8.174 1.00 86.88 207 GLN A O 1
ATOM 1586 N N . ARG A 1 208 ? -5.198 12.462 9.830 1.00 84.44 208 ARG A N 1
ATOM 1587 C CA . ARG A 1 208 ? -5.222 13.635 8.948 1.00 84.44 208 ARG A CA 1
ATOM 1588 C C . ARG A 1 208 ? -3.902 13.802 8.207 1.00 84.44 208 ARG A C 1
ATOM 1590 O O . ARG A 1 208 ? -3.920 13.991 6.997 1.00 84.44 208 ARG A O 1
ATOM 1597 N N . ALA A 1 209 ? -2.768 13.672 8.895 1.00 83.88 209 ALA A N 1
ATOM 1598 C CA . ALA A 1 209 ? -1.450 13.767 8.273 1.00 83.88 209 ALA A CA 1
ATOM 1599 C C . ALA A 1 209 ? -1.258 12.716 7.168 1.00 83.88 209 ALA A C 1
ATOM 1601 O O . ALA A 1 209 ? -0.831 13.059 6.066 1.00 83.88 209 ALA A O 1
ATOM 1602 N N . VAL A 1 210 ? -1.625 11.454 7.426 1.00 82.19 210 VAL A N 1
ATOM 1603 C CA . VAL A 1 210 ? -1.529 10.383 6.421 1.00 82.19 210 VAL A CA 1
ATOM 1604 C C . VAL A 1 210 ? -2.519 10.607 5.277 1.00 82.19 210 VAL A C 1
ATOM 1606 O O . VAL A 1 210 ? -2.153 10.427 4.119 1.00 82.19 210 VAL A O 1
ATOM 1609 N N . THR A 1 211 ? -3.737 11.066 5.568 1.00 83.12 211 THR A N 1
ATOM 1610 C CA . THR A 1 211 ? -4.749 11.384 4.547 1.00 83.12 211 THR A CA 1
ATOM 1611 C C . THR A 1 211 ? -4.289 12.527 3.644 1.00 83.12 211 THR A C 1
ATOM 1613 O O . THR A 1 211 ? -4.388 12.418 2.426 1.00 83.12 211 THR A O 1
ATOM 1616 N N . TYR A 1 212 ? -3.737 13.607 4.204 1.00 82.88 212 TYR A N 1
ATOM 1617 C CA . TYR A 1 212 ? -3.205 14.727 3.425 1.00 82.88 212 TYR A CA 1
ATOM 1618 C C . TYR A 1 212 ? -1.980 14.338 2.611 1.00 82.88 212 TYR A C 1
ATOM 1620 O O . TYR A 1 212 ? -1.872 14.747 1.456 1.00 82.88 212 TYR A O 1
ATOM 1628 N N . LEU A 1 213 ? -1.092 13.512 3.171 1.00 77.94 213 LEU A N 1
ATOM 1629 C CA . LEU A 1 213 ? 0.001 12.918 2.410 1.00 77.94 213 LEU A CA 1
ATOM 1630 C C . LEU A 1 213 ? -0.565 12.145 1.211 1.00 77.94 213 LEU A C 1
ATOM 1632 O O . LEU A 1 213 ? -0.140 12.367 0.084 1.00 77.94 213 LEU A O 1
ATOM 1636 N N . PHE A 1 214 ? -1.577 11.306 1.429 1.00 73.62 214 PHE A N 1
ATOM 1637 C CA . PHE A 1 214 ? -2.218 10.526 0.372 1.00 73.62 214 PHE A CA 1
ATOM 1638 C C . PHE A 1 214 ? -2.878 11.409 -0.696 1.00 73.62 214 PHE A C 1
ATOM 1640 O O . PHE A 1 214 ? -2.621 11.243 -1.888 1.00 73.62 214 PHE A O 1
ATOM 1647 N N . GLY A 1 215 ? -3.687 12.384 -0.277 1.00 73.19 215 GLY A N 1
ATOM 1648 C CA . GLY A 1 215 ? -4.371 13.325 -1.161 1.00 73.19 215 GLY A CA 1
ATOM 1649 C C . GLY A 1 215 ? -3.393 14.169 -1.975 1.00 73.19 215 GLY A C 1
ATOM 1650 O O . GLY A 1 215 ? -3.553 14.292 -3.187 1.00 73.19 215 GLY A O 1
ATOM 1651 N N . GLY A 1 216 ? -2.331 14.675 -1.343 1.00 70.81 216 GLY A N 1
ATOM 1652 C CA . GLY A 1 216 ? -1.265 15.414 -2.017 1.00 70.81 216 GLY A CA 1
ATOM 1653 C C . GLY A 1 216 ? -0.523 14.567 -3.051 1.00 70.81 216 GLY A C 1
ATOM 1654 O O . GLY A 1 216 ? -0.232 15.050 -4.143 1.00 70.81 216 GLY A O 1
ATOM 1655 N N . LEU A 1 217 ? -0.274 13.288 -2.759 1.00 67.50 217 LEU A N 1
ATOM 1656 C CA . LEU A 1 217 ? 0.367 12.361 -3.694 1.00 67.50 217 LEU A CA 1
ATOM 1657 C C . LEU A 1 217 ? -0.539 12.012 -4.884 1.00 67.50 217 LEU A C 1
ATOM 1659 O O . LEU A 1 217 ? -0.066 11.982 -6.020 1.00 67.50 217 LEU A O 1
ATOM 1663 N N . VAL A 1 218 ? -1.836 11.791 -4.650 1.00 68.19 218 VAL A N 1
ATOM 1664 C CA . VAL A 1 218 ? -2.817 11.552 -5.721 1.00 68.19 218 VAL A CA 1
ATOM 1665 C C . VAL A 1 218 ? -2.954 12.787 -6.611 1.00 68.19 218 VAL A C 1
ATOM 1667 O O . VAL A 1 218 ? -2.830 12.674 -7.830 1.00 68.19 218 VAL A O 1
ATOM 1670 N N . LEU A 1 219 ? -3.142 13.971 -6.022 1.00 68.44 219 LEU A N 1
ATOM 1671 C CA . LEU A 1 219 ? -3.243 15.228 -6.766 1.00 68.44 219 LEU A CA 1
ATOM 1672 C C . LEU A 1 219 ? -1.950 15.542 -7.522 1.00 68.44 219 LEU A C 1
ATOM 1674 O O . LEU A 1 219 ? -2.008 15.868 -8.703 1.00 68.44 219 LEU A O 1
ATOM 1678 N N . GLY A 1 220 ? -0.785 15.371 -6.894 1.00 64.44 220 GLY A N 1
ATOM 1679 C CA . GLY A 1 220 ? 0.514 15.559 -7.542 1.00 64.44 220 GLY A CA 1
ATOM 1680 C C . GLY A 1 220 ? 0.727 14.605 -8.720 1.00 64.44 220 GLY A C 1
ATOM 1681 O O . GLY A 1 220 ? 1.169 15.032 -9.786 1.00 64.44 220 GLY A O 1
ATOM 1682 N N . GLY A 1 221 ? 0.340 13.334 -8.573 1.00 61.62 221 GLY A N 1
ATOM 1683 C CA . GLY A 1 221 ? 0.376 12.352 -9.658 1.00 61.62 221 GLY A CA 1
ATOM 1684 C C . GLY A 1 221 ? -0.577 12.685 -10.812 1.00 61.62 221 GLY A C 1
ATOM 1685 O O . GLY A 1 221 ? -0.214 12.514 -11.975 1.00 61.62 221 GLY A O 1
ATOM 1686 N N . LEU A 1 222 ? -1.776 13.196 -10.514 1.00 63.62 222 LEU A N 1
ATOM 1687 C CA . LEU A 1 222 ? -2.742 13.644 -11.523 1.00 63.62 222 LEU A CA 1
ATOM 1688 C C . LEU A 1 222 ? -2.263 14.916 -12.246 1.00 63.62 222 LEU A C 1
ATOM 1690 O O . LEU A 1 222 ? -2.275 14.967 -13.476 1.00 63.62 222 LEU A O 1
ATOM 1694 N N . MET A 1 223 ? -1.786 15.922 -11.507 1.00 59.81 223 MET A N 1
ATOM 1695 C CA . MET A 1 223 ? -1.318 17.198 -12.064 1.00 59.81 223 MET A CA 1
ATOM 1696 C C . MET A 1 223 ? -0.023 17.048 -12.868 1.00 59.81 223 MET A C 1
ATOM 1698 O O . MET A 1 223 ? 0.089 17.622 -13.950 1.00 59.81 223 MET A O 1
ATOM 1702 N N . GLY A 1 224 ? 0.924 16.223 -12.405 1.00 55.94 224 GLY A N 1
ATOM 1703 C CA . GLY A 1 224 ? 2.154 15.919 -13.144 1.00 55.94 224 GLY A CA 1
ATOM 1704 C C . GLY A 1 224 ? 1.898 15.264 -14.506 1.00 55.94 224 GLY A C 1
ATOM 1705 O O . GLY A 1 224 ? 2.720 15.380 -15.411 1.00 55.94 224 GLY A O 1
ATOM 1706 N N . ARG A 1 225 ? 0.734 14.626 -14.683 1.00 56.81 225 ARG A N 1
ATOM 1707 C CA . ARG A 1 225 ? 0.303 14.030 -15.955 1.00 56.81 225 ARG A CA 1
ATOM 1708 C C . ARG A 1 225 ? -0.492 14.999 -16.831 1.00 56.81 225 ARG A C 1
ATOM 1710 O O . ARG A 1 225 ? -0.317 14.970 -18.041 1.00 56.81 225 ARG A O 1
ATOM 1717 N N . LEU A 1 226 ? -1.304 15.886 -16.250 1.00 55.16 226 LEU A N 1
ATOM 1718 C CA . LEU A 1 226 ? -1.989 16.950 -17.003 1.00 55.16 226 LEU A CA 1
ATOM 1719 C C . LEU A 1 226 ? -1.004 17.979 -17.589 1.00 55.16 226 LEU A C 1
ATOM 1721 O O . LEU A 1 226 ? -1.245 18.502 -18.672 1.00 55.16 226 LEU A O 1
ATOM 1725 N N . GLY A 1 227 ? 0.121 18.234 -16.911 1.00 46.25 227 GLY A N 1
ATOM 1726 C CA . GLY A 1 227 ? 1.215 19.071 -17.426 1.00 46.25 227 GLY A CA 1
ATOM 1727 C C . GLY A 1 227 ? 2.227 18.334 -18.317 1.00 46.25 227 GLY A C 1
ATOM 1728 O O . GLY A 1 227 ? 3.100 18.968 -18.908 1.00 46.25 227 GLY A O 1
ATOM 1729 N N . GLY A 1 228 ? 2.132 17.005 -18.415 1.00 43.41 228 GLY A N 1
ATOM 1730 C CA . GLY A 1 228 ? 3.080 16.142 -19.115 1.00 43.41 228 GLY A CA 1
ATOM 1731 C C . GLY A 1 228 ? 2.479 15.547 -20.381 1.00 43.41 228 GLY A C 1
ATOM 1732 O O . GLY A 1 228 ? 2.054 14.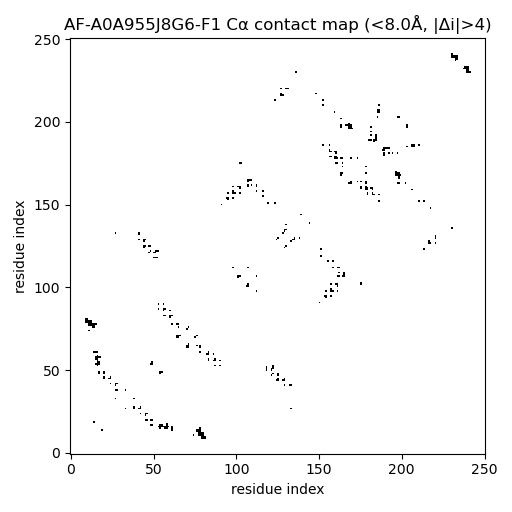394 -20.381 1.00 43.41 228 GLY A O 1
ATOM 1733 N N . SER A 1 229 ? 2.485 16.318 -21.472 1.00 39.88 229 SER A N 1
ATOM 1734 C CA . SER A 1 229 ? 2.320 15.790 -22.832 1.00 39.88 229 SER A CA 1
ATOM 1735 C C . SER A 1 229 ? 3.158 14.520 -22.994 1.00 39.88 229 SER A C 1
ATOM 1737 O O . SER A 1 229 ? 4.371 14.534 -22.776 1.00 39.88 229 SER A O 1
ATOM 1739 N N . SER A 1 230 ? 2.492 13.433 -23.362 1.00 40.12 230 SER A N 1
ATOM 1740 C CA . SER A 1 230 ? 3.013 12.084 -23.541 1.00 40.12 230 SER A CA 1
ATOM 1741 C C . SER A 1 230 ? 4.301 12.066 -24.371 1.00 40.12 230 SER A C 1
ATOM 1743 O O . SER A 1 230 ? 4.262 11.993 -25.594 1.00 40.12 230 SER A O 1
ATOM 1745 N N . ARG A 1 231 ? 5.467 12.083 -23.715 1.00 42.59 231 ARG A N 1
ATOM 1746 C CA . ARG A 1 231 ? 6.709 11.599 -24.328 1.00 42.59 231 ARG A CA 1
ATOM 1747 C C . ARG A 1 231 ? 6.635 10.079 -24.327 1.00 42.59 231 ARG A C 1
ATOM 1749 O O . ARG A 1 231 ? 7.184 9.431 -23.439 1.00 42.59 231 ARG A O 1
ATOM 1756 N N . LEU A 1 232 ? 5.892 9.522 -25.279 1.00 39.44 232 LEU A N 1
ATOM 1757 C CA . LEU A 1 232 ? 5.963 8.100 -25.586 1.00 39.44 232 LEU A CA 1
ATOM 1758 C C . LEU A 1 232 ? 7.415 7.815 -25.977 1.00 39.44 232 LEU A C 1
ATOM 1760 O O . LEU A 1 232 ? 7.921 8.333 -26.967 1.00 39.44 232 LEU A O 1
ATOM 1764 N N . TYR A 1 233 ? 8.119 7.081 -25.123 1.00 41.22 233 TYR A N 1
ATOM 1765 C CA . TYR A 1 233 ? 9.430 6.550 -25.455 1.00 41.22 233 TYR A CA 1
ATOM 1766 C C . TYR A 1 233 ? 9.224 5.513 -26.554 1.00 41.22 233 TYR A C 1
ATOM 1768 O O . TYR A 1 233 ? 8.524 4.524 -26.331 1.00 41.22 233 TYR A O 1
ATOM 1776 N N . ASN A 1 234 ? 9.793 5.762 -27.729 1.00 44.22 234 ASN A N 1
ATOM 1777 C CA . ASN A 1 234 ? 9.803 4.783 -28.797 1.00 44.22 234 ASN A CA 1
ATOM 1778 C C . ASN A 1 234 ? 11.025 3.864 -28.587 1.00 44.22 234 ASN A C 1
ATOM 1780 O O . ASN A 1 234 ? 12.166 4.318 -28.724 1.00 44.22 234 ASN A O 1
ATOM 1784 N N . PRO A 1 235 ? 10.825 2.584 -28.214 1.00 42.28 235 PRO A N 1
ATOM 1785 C CA . PRO A 1 235 ? 11.929 1.667 -27.949 1.00 42.28 235 PRO A CA 1
ATOM 1786 C C . PRO A 1 235 ? 12.727 1.310 -29.211 1.00 42.28 235 PRO A C 1
ATOM 1788 O O . PRO A 1 235 ? 13.837 0.802 -29.083 1.00 42.28 235 PRO A O 1
ATOM 1791 N N . GLU A 1 236 ? 12.199 1.584 -30.408 1.00 44.47 236 GLU A N 1
ATOM 1792 C CA . GLU A 1 236 ? 12.893 1.325 -31.673 1.00 44.47 236 GLU A CA 1
ATOM 1793 C C . GLU A 1 236 ? 13.884 2.437 -32.044 1.00 44.47 236 GLU A C 1
ATOM 1795 O O . GLU A 1 236 ? 14.888 2.164 -32.697 1.00 44.47 236 GLU A O 1
ATOM 1800 N N . THR A 1 237 ? 13.654 3.679 -31.602 1.00 52.53 237 THR A N 1
ATOM 1801 C CA . THR A 1 237 ? 14.499 4.835 -31.960 1.00 52.53 237 THR A CA 1
ATOM 1802 C C . THR A 1 237 ? 15.380 5.330 -30.816 1.00 52.53 237 THR A C 1
ATOM 1804 O O . THR A 1 237 ? 16.304 6.109 -31.046 1.00 52.53 237 THR A O 1
ATOM 1807 N N . GLY A 1 238 ? 15.106 4.924 -29.570 1.00 42.53 238 GLY A N 1
ATOM 1808 C CA . GLY A 1 238 ? 15.819 5.432 -28.395 1.00 42.53 238 GLY A CA 1
ATOM 1809 C C . GLY A 1 238 ? 15.625 6.937 -28.154 1.00 42.53 238 GLY A C 1
ATOM 1810 O O . GLY A 1 238 ? 16.310 7.508 -27.305 1.00 42.53 238 GLY A O 1
ATOM 1811 N N . SER A 1 239 ? 14.698 7.581 -28.872 1.00 40.88 239 SER A N 1
ATOM 1812 C CA . SER A 1 239 ? 14.364 8.998 -28.747 1.00 40.88 239 SER A CA 1
ATOM 1813 C C . SER A 1 239 ? 13.085 9.195 -27.938 1.00 40.88 239 SER A C 1
ATOM 1815 O O . SER A 1 239 ? 12.132 8.415 -27.993 1.00 40.88 239 SER A O 1
ATOM 1817 N N . HIS A 1 240 ? 13.047 10.291 -27.180 1.00 44.28 240 HIS A N 1
ATOM 1818 C CA . HIS A 1 240 ? 11.779 10.872 -26.768 1.00 44.28 240 HIS A CA 1
ATOM 1819 C C . HIS A 1 240 ? 11.248 11.666 -27.954 1.00 44.28 240 HIS A C 1
ATOM 1821 O O . HIS A 1 240 ? 11.715 12.781 -28.193 1.00 44.28 240 HIS A O 1
ATOM 1827 N N . ASP A 1 241 ? 10.289 11.105 -28.684 1.00 43.44 241 ASP A N 1
ATOM 1828 C CA . ASP A 1 241 ? 9.626 11.839 -29.752 1.00 43.44 241 ASP A CA 1
ATOM 1829 C C . ASP A 1 241 ? 8.775 12.937 -29.114 1.00 43.44 241 ASP A C 1
ATOM 1831 O O . ASP A 1 241 ? 7.652 12.744 -28.647 1.00 43.44 241 ASP A O 1
ATOM 1835 N N . GLY A 1 242 ? 9.363 14.129 -29.036 1.00 41.81 242 GLY A N 1
ATOM 1836 C CA . GLY A 1 242 ? 8.596 15.349 -28.939 1.00 41.81 242 GLY A CA 1
ATOM 1837 C C . GLY A 1 242 ? 7.825 15.468 -30.239 1.00 41.81 242 GLY A C 1
ATOM 1838 O O . GLY A 1 242 ? 8.376 15.934 -31.233 1.00 41.81 242 GLY A O 1
ATOM 1839 N N . VAL A 1 243 ? 6.562 15.040 -30.238 1.00 42.69 243 VAL A N 1
ATOM 1840 C CA . VAL A 1 243 ? 5.612 15.421 -31.281 1.00 42.69 243 VAL A CA 1
ATOM 1841 C C . VAL A 1 243 ? 5.469 16.937 -31.185 1.00 42.69 243 VAL A C 1
ATOM 1843 O O . VAL A 1 243 ? 4.667 17.485 -30.435 1.00 42.69 243 VAL A O 1
ATOM 1846 N N . SER A 1 244 ? 6.347 17.632 -31.899 1.00 40.81 244 SER A N 1
ATOM 1847 C CA . SER A 1 244 ? 6.211 19.032 -32.241 1.00 40.81 244 SER A CA 1
ATOM 1848 C C . SER A 1 244 ? 5.016 19.114 -33.187 1.00 40.81 244 SER A C 1
ATOM 1850 O O . SER A 1 244 ? 5.163 19.029 -34.407 1.00 40.81 244 SER A O 1
ATOM 1852 N N . THR A 1 245 ? 3.821 19.292 -32.629 1.00 41.53 245 THR A N 1
ATOM 1853 C CA . THR A 1 245 ? 2.561 19.557 -33.344 1.00 41.53 245 THR A CA 1
ATOM 1854 C C . THR A 1 245 ? 2.548 20.947 -34.007 1.00 41.53 245 THR A C 1
ATOM 1856 O O . THR A 1 245 ? 1.544 21.649 -33.989 1.00 41.53 245 THR A O 1
ATOM 1859 N N . LYS A 1 246 ? 3.687 21.397 -34.547 1.00 40.06 246 LYS A N 1
ATOM 1860 C CA . LYS A 1 246 ? 3.882 22.731 -35.131 1.00 40.06 246 LYS A CA 1
ATOM 1861 C C . LYS A 1 246 ? 4.539 22.739 -36.515 1.00 40.06 246 LYS A C 1
ATOM 1863 O O . LYS A 1 246 ? 4.900 23.807 -36.979 1.00 40.06 246 LYS A O 1
ATOM 1868 N N . ARG A 1 247 ? 4.713 21.594 -37.189 1.00 43.09 247 ARG A N 1
ATOM 1869 C CA . ARG A 1 247 ? 5.375 21.567 -38.514 1.00 43.09 247 ARG A CA 1
ATOM 1870 C C . ARG A 1 247 ? 4.687 20.736 -39.601 1.00 43.09 247 ARG A C 1
ATOM 1872 O O . ARG A 1 247 ? 5.335 20.329 -40.554 1.00 43.09 247 ARG A O 1
ATOM 1879 N N . GLN A 1 248 ? 3.387 20.489 -39.456 1.00 39.72 248 GLN A N 1
ATOM 1880 C CA . GLN A 1 248 ? 2.544 19.934 -40.529 1.00 39.72 248 GLN A CA 1
ATOM 1881 C C . GLN A 1 248 ? 1.354 20.842 -40.887 1.00 39.72 248 GLN A C 1
ATOM 1883 O O . GLN A 1 248 ? 0.457 20.408 -41.596 1.00 39.72 248 GLN A O 1
ATOM 1888 N N . LEU A 1 249 ? 1.344 22.088 -40.398 1.00 41.75 249 LEU A N 1
ATOM 1889 C CA . LEU A 1 249 ? 0.352 23.108 -40.770 1.00 41.75 249 LEU A CA 1
ATOM 1890 C C . LEU A 1 249 ? 0.918 24.231 -41.651 1.00 41.75 249 LEU A C 1
ATOM 1892 O O . LEU A 1 249 ? 0.180 25.149 -41.971 1.00 41.75 249 LEU A O 1
ATOM 1896 N N . ASP A 1 250 ? 2.174 24.103 -42.063 1.00 37.25 250 ASP A N 1
ATOM 1897 C CA . ASP A 1 250 ? 2.809 24.941 -43.080 1.00 37.25 250 ASP A CA 1
ATOM 1898 C C . ASP A 1 250 ? 3.302 23.918 -44.130 1.00 37.25 250 ASP A C 1
ATOM 1900 O O . ASP A 1 250 ? 4.128 23.061 -43.800 1.00 37.25 250 ASP A O 1
ATOM 1904 N N . GLU A 1 251 ? 2.740 23.767 -45.332 1.00 45.06 251 GLU A N 1
ATOM 1905 C CA . GLU A 1 251 ? 2.396 24.836 -46.289 1.00 45.06 251 GLU A CA 1
ATOM 1906 C C . GLU A 1 251 ? 3.455 25.941 -46.345 1.00 45.06 251 GLU A C 1
ATOM 1908 O O . GLU A 1 251 ? 3.533 26.769 -45.416 1.00 45.06 251 GLU A O 1
#

Sequence (251 aa):
MGLLMGPGPRDLIPAQGYRRVGELLREEWSRPNTFGIVRMLSLAIVALGYLSPVTLVDWFVTRSQLRDPATRDALGPRVDARTIGVWREALYVARIFFYVLVLNASLWSLAPVLALTVLLVVDTVRSAIGGVLVWGHLSIATPRSILWSFVNILELVLAFAIFYLAAGNLLETATASDAIWISASLAGVGPSCDLLGAGPPWLIGCQRAVTYLFGGLVLGGLMGRLGGSSRLYNPETGSHDGVSTKRQLDE

Foldseek 3Di:
DPPPDDPDDFDWDAQAAPVVLVVLLVVLVPDPPQDDPLSVVLNVLSVLSNVAPLSVLSNVQLCVQCVDPVSCVVRPRIDGPVSSVVSSVVVLVVLLVVLVCCQVVVVLDPVVLVSVVVNLLSNLCSVLCCCVSPNVLPDDDDVVVVVVLVSSLSSLLSSLLSVQVSQVQAPVPDHSVNSSQLSCVLLVNHDPDDCVRSHDPVSSVVSNVSSVVSVCSVVCSVVSVVPDDDQPQDPVPNDSPPPPVPPPVDD

Mean predicted aligned error: 11.85 Å

Solvent-accessible surface area (backbone atoms only — not comparable to full-atom values): 14373 Å² total; per-residue (Å²): 142,81,91,84,71,75,95,64,82,85,56,71,35,70,55,47,21,62,65,40,42,56,51,50,45,53,54,61,71,67,40,92,84,56,59,70,71,59,35,55,51,52,47,49,44,42,55,52,43,77,70,22,67,66,28,52,51,30,30,53,50,40,50,57,50,59,64,39,66,75,50,25,73,73,46,53,77,39,36,58,47,63,62,48,49,52,54,50,52,50,51,54,53,50,50,48,50,49,47,53,49,36,50,74,69,69,56,53,57,60,65,66,54,47,54,53,50,52,42,52,50,52,43,47,52,32,53,45,49,39,35,66,79,73,34,62,91,72,69,75,64,68,75,60,54,54,56,49,51,52,53,53,50,51,45,50,23,45,50,48,14,40,50,38,57,52,66,65,37,43,62,101,78,65,47,63,67,53,30,36,49,54,28,27,24,64,62,70,77,40,71,92,67,85,62,87,60,71,38,59,71,68,58,55,50,49,50,39,53,54,40,50,53,50,52,51,46,52,50,48,58,53,49,60,47,76,73,42,77,77,61,57,68,42,86,90,73,78,42,69,54,74,79,68,92,77,68,84,87,57,132

Secondary structure (DSSP, 8-state):
---S--S----EEE--THHHHHHHHHHHHH-TT--HHHHHHHHHHHHHTTT-HHHHHHHHHHHHHHHSHHHHHHHTTEEEHHHHHHHHHHHHHHHHHHHHHHHHTT---HHHHHHHHHHHHHHHHHHHHIIIII-TTT---HHHHHHHHHHHHHHHHHHHHHHHHHTT-S-TT--HHHHHHHHHHHTTSS-----TTSS-HHHHHHHHHHHHHHHHHHHHHHHHHHT-----B-TTT-SB----TTSSS--

pLDDT: mean 71.56, std 15.93, range [34.81, 89.94]